Protein AF-A0A7S4P2V6-F1 (afdb_monomer_lite)

Radius of gyration: 17.83 Å; chains: 1; bounding box: 40×38×54 Å

Organism: NCBI:txid180227

Structure (mmCIF, N/CA/C/O backbone):
data_AF-A0A7S4P2V6-F1
#
_entry.id   AF-A0A7S4P2V6-F1
#
loop_
_atom_site.group_PDB
_atom_site.id
_atom_site.type_symbol
_atom_site.label_atom_id
_atom_site.label_alt_id
_atom_site.label_comp_id
_atom_site.label_asym_id
_atom_site.label_entity_id
_atom_site.label_seq_id
_atom_site.pdbx_PDB_ins_code
_atom_site.Cartn_x
_atom_site.Cartn_y
_atom_site.Cartn_z
_atom_site.occupancy
_atom_site.B_iso_or_equiv
_atom_site.auth_seq_id
_atom_site.auth_comp_id
_atom_site.auth_asym_id
_atom_site.auth_atom_id
_atom_site.pdbx_PDB_model_num
ATOM 1 N N . GLN A 1 1 ? -8.836 12.550 8.925 1.00 88.25 1 GLN A N 1
ATOM 2 C CA . GLN A 1 1 ? -9.358 11.451 8.087 1.00 88.25 1 GLN A CA 1
ATOM 3 C C . GLN A 1 1 ? -9.263 10.099 8.786 1.00 88.25 1 GLN A C 1
ATOM 5 O O . GLN A 1 1 ? -10.283 9.659 9.281 1.00 88.25 1 GLN A O 1
ATOM 10 N N . TYR A 1 2 ? -8.100 9.431 8.871 1.00 93.38 2 TYR A N 1
ATOM 11 C CA . TYR A 1 2 ? -8.034 8.056 9.416 1.00 93.38 2 TYR A CA 1
ATOM 12 C C . TYR A 1 2 ? -8.562 7.931 10.851 1.00 93.38 2 TYR A C 1
ATOM 14 O O . TYR A 1 2 ? -9.269 6.982 11.168 1.00 93.38 2 TYR A O 1
ATOM 22 N N . GLN A 1 3 ? -8.260 8.909 11.709 1.00 92.69 3 GLN A N 1
ATOM 23 C CA . GLN A 1 3 ? -8.802 8.968 13.067 1.00 92.69 3 GLN A CA 1
ATOM 24 C C . GLN A 1 3 ? -10.331 9.083 13.073 1.00 92.69 3 GLN A C 1
ATOM 26 O O . GLN A 1 3 ? -10.983 8.395 13.849 1.00 92.69 3 GLN A O 1
ATOM 31 N N . ASP A 1 4 ? -10.890 9.915 12.195 1.00 95.81 4 ASP A N 1
ATOM 32 C CA . ASP A 1 4 ? -12.336 10.131 12.092 1.00 95.81 4 ASP A CA 1
ATOM 33 C C . ASP A 1 4 ? -13.041 8.864 11.587 1.00 95.81 4 ASP A C 1
ATOM 35 O O . ASP A 1 4 ? -14.085 8.485 12.109 1.00 95.81 4 ASP A O 1
ATOM 39 N N . GLU A 1 5 ? -12.440 8.158 10.623 1.00 96.12 5 GLU A N 1
ATOM 40 C CA . GLU A 1 5 ? -12.948 6.869 10.140 1.00 96.12 5 GLU A CA 1
ATOM 41 C C . GLU A 1 5 ? -12.932 5.807 11.246 1.00 96.12 5 GLU A C 1
ATOM 43 O O . GLU A 1 5 ? -13.930 5.122 11.453 1.00 96.12 5 GLU A O 1
ATOM 48 N N . LEU A 1 6 ? -11.835 5.694 12.004 1.00 96.31 6 LEU A N 1
ATOM 49 C CA . LEU A 1 6 ? -11.748 4.759 13.130 1.00 96.31 6 LEU A CA 1
ATOM 50 C C . LEU A 1 6 ? -12.736 5.106 14.249 1.00 96.31 6 LEU A C 1
ATOM 52 O O . LEU A 1 6 ? -13.320 4.200 14.8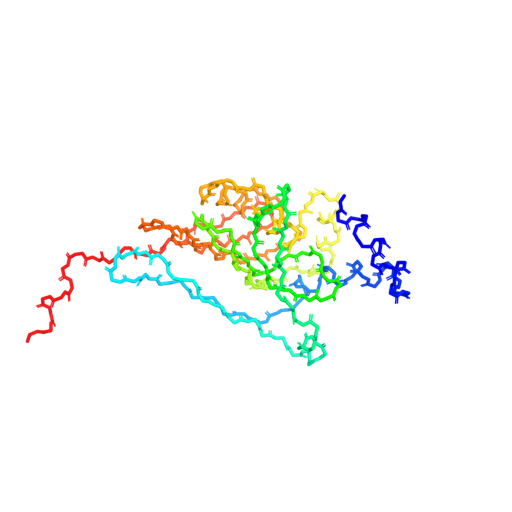42 1.00 96.31 6 LEU A O 1
ATOM 56 N N . GLN A 1 7 ? -12.945 6.397 14.520 1.00 96.81 7 GLN A N 1
ATOM 57 C CA . GLN A 1 7 ? -13.933 6.868 15.487 1.00 96.81 7 GLN A CA 1
ATOM 58 C C . GLN A 1 7 ? -15.350 6.480 15.049 1.00 96.81 7 GLN A C 1
ATOM 60 O O . GLN A 1 7 ? -16.084 5.878 15.829 1.00 96.81 7 GLN A O 1
ATOM 65 N N . ALA A 1 8 ? -15.703 6.729 13.786 1.00 96.75 8 ALA A N 1
ATOM 66 C CA . ALA A 1 8 ? -17.007 6.361 13.242 1.00 96.75 8 ALA A CA 1
ATOM 67 C C . ALA A 1 8 ? -17.232 4.840 13.263 1.00 96.75 8 ALA A C 1
ATOM 69 O O . ALA A 1 8 ? -18.298 4.377 13.664 1.00 96.75 8 ALA A O 1
ATOM 70 N N . ILE A 1 9 ? -16.224 4.042 12.889 1.00 96.25 9 ILE A N 1
ATOM 71 C CA . ILE A 1 9 ? -16.305 2.577 12.984 1.00 96.25 9 ILE A CA 1
ATOM 72 C C . ILE A 1 9 ? -16.507 2.158 14.443 1.00 96.25 9 ILE A C 1
ATOM 74 O O . ILE A 1 9 ? -17.332 1.286 14.710 1.00 96.25 9 ILE A O 1
ATOM 78 N N . SER A 1 10 ? -15.795 2.778 15.389 1.00 96.94 10 SER A N 1
ATOM 79 C CA . SER A 1 10 ? -15.926 2.484 16.820 1.00 96.94 10 SER A CA 1
ATOM 80 C C . SER A 1 10 ? -17.353 2.710 17.319 1.00 96.94 10 SER A C 1
ATOM 82 O O . SER A 1 10 ? -17.922 1.826 17.955 1.00 96.94 10 SER A O 1
ATOM 84 N N . GLU A 1 11 ? -17.949 3.851 16.975 1.00 96.81 11 GLU A N 1
ATOM 85 C CA . GLU A 1 11 ? -19.311 4.221 17.377 1.00 96.81 11 GLU A CA 1
ATOM 86 C C . GLU A 1 11 ? -20.379 3.320 16.745 1.00 96.81 11 GLU A C 1
ATOM 88 O O . GLU A 1 11 ? -21.329 2.927 17.418 1.00 96.81 11 GLU A O 1
ATOM 93 N N . LEU A 1 12 ? -20.220 2.957 15.469 1.00 96.62 12 LEU A N 1
ATOM 94 C CA . LEU A 1 12 ? -21.203 2.151 14.736 1.00 96.62 12 LEU A CA 1
ATOM 95 C C . LEU A 1 12 ? -21.142 0.655 15.061 1.00 96.62 12 LEU A C 1
ATOM 97 O O . LEU A 1 12 ? -22.141 -0.043 14.903 1.00 96.62 12 LEU A O 1
ATOM 101 N N . SER A 1 13 ? -19.975 0.149 15.464 1.00 94.38 13 SER A N 1
ATOM 102 C CA . SER A 1 13 ? -19.757 -1.284 15.714 1.00 94.38 13 SER A CA 1
ATOM 103 C C . SER A 1 13 ? -19.709 -1.667 17.194 1.00 94.38 13 SER A C 1
ATOM 105 O O . SER A 1 13 ? -19.619 -2.855 17.494 1.00 94.38 13 SER A O 1
ATOM 107 N N . ASP A 1 14 ? -19.720 -0.690 18.109 1.00 94.50 14 ASP A N 1
ATOM 108 C CA . ASP A 1 14 ? -19.470 -0.870 19.552 1.00 94.50 14 ASP A CA 1
ATOM 109 C C . ASP A 1 14 ? -18.100 -1.522 19.871 1.00 94.50 14 ASP A C 1
ATOM 111 O O . ASP A 1 14 ? -17.823 -2.020 20.966 1.00 94.50 14 ASP A O 1
ATOM 115 N N . ILE A 1 15 ? -17.174 -1.510 18.906 1.00 94.31 15 ILE A N 1
ATOM 116 C CA . ILE A 1 15 ? -15.796 -1.953 19.112 1.00 94.31 15 ILE A CA 1
ATOM 117 C C . ILE A 1 15 ? -14.997 -0.776 19.657 1.00 94.31 15 ILE A C 1
ATOM 119 O O . ILE A 1 15 ? -14.924 0.283 19.041 1.00 94.31 15 ILE A O 1
ATOM 123 N N . LYS A 1 16 ? -14.317 -0.971 20.791 1.00 96.19 16 LYS A N 1
ATOM 124 C CA . LYS A 1 16 ? -13.442 0.055 21.383 1.00 96.19 16 LYS A CA 1
ATOM 125 C C . LYS A 1 16 ? -12.414 0.570 20.370 1.00 96.19 16 LYS A C 1
ATOM 127 O O . LYS A 1 16 ? -11.658 -0.229 19.814 1.00 96.19 16 LYS A O 1
ATOM 132 N N . LEU A 1 17 ? -12.293 1.894 20.254 1.00 94.25 17 LEU A N 1
ATOM 133 C CA . LEU A 1 17 ? -11.307 2.559 19.395 1.00 94.25 17 LEU A CA 1
ATOM 134 C C . LEU A 1 17 ? -9.889 2.005 19.583 1.00 94.25 17 LEU A C 1
ATOM 136 O O . LEU A 1 17 ? -9.187 1.783 18.608 1.00 94.25 17 LEU A O 1
ATOM 140 N N . SER A 1 18 ? -9.474 1.698 20.816 1.00 90.62 18 SER A N 1
ATOM 141 C CA . SER A 1 18 ? -8.147 1.128 21.084 1.00 90.62 18 SER A CA 1
ATOM 142 C C . SER A 1 18 ? -7.905 -0.222 20.397 1.00 90.62 18 SER A C 1
ATOM 144 O O . SER A 1 18 ? -6.791 -0.476 19.943 1.00 90.62 18 SER A O 1
ATOM 146 N N . LYS A 1 19 ? -8.935 -1.072 20.281 1.00 90.56 19 LYS A N 1
ATOM 147 C CA . LYS A 1 19 ? -8.847 -2.347 19.555 1.00 90.56 19 LYS A CA 1
ATOM 148 C C . LYS A 1 19 ? -8.739 -2.112 18.050 1.00 90.56 19 LYS A C 1
ATOM 150 O O . LYS A 1 19 ? -7.911 -2.745 17.405 1.00 90.56 19 LYS A O 1
ATOM 155 N N . LEU A 1 20 ? -9.528 -1.180 17.511 1.00 91.69 20 LEU A N 1
ATOM 156 C CA . LEU A 1 20 ? -9.459 -0.803 16.096 1.00 91.69 20 LEU A CA 1
ATOM 157 C C . LEU A 1 20 ? -8.105 -0.184 15.743 1.00 91.69 20 LEU A C 1
ATOM 159 O O . LEU A 1 20 ? -7.540 -0.516 14.708 1.00 91.69 20 LEU A O 1
ATOM 163 N N . SER A 1 21 ? -7.548 0.655 16.617 1.00 89.38 21 SER A N 1
ATOM 164 C CA . SER A 1 21 ? -6.212 1.228 16.449 1.00 89.38 21 SER A CA 1
ATOM 165 C C . SER A 1 21 ? -5.125 0.156 16.448 1.00 89.38 21 SER A C 1
ATOM 167 O O . SER A 1 21 ? -4.225 0.214 15.617 1.00 89.38 21 SER A O 1
ATOM 169 N N . LEU A 1 22 ? -5.217 -0.842 17.334 1.00 85.44 22 LEU A N 1
ATOM 170 C CA . LEU A 1 22 ? -4.271 -1.960 17.349 1.00 85.44 22 LEU A CA 1
ATOM 171 C C . LEU A 1 22 ? -4.380 -2.813 16.079 1.00 85.44 22 LEU A C 1
ATOM 173 O O . LEU A 1 22 ? -3.356 -3.212 15.534 1.00 85.44 22 LEU A O 1
ATOM 177 N N . LEU A 1 23 ? -5.597 -3.031 15.569 1.00 87.31 23 LEU A N 1
ATOM 178 C CA . LEU A 1 23 ? -5.820 -3.722 14.296 1.00 87.31 23 LEU A CA 1
ATOM 179 C C . LEU A 1 23 ? -5.099 -3.026 13.129 1.00 87.31 23 LEU A C 1
ATOM 181 O O . LEU A 1 23 ? -4.638 -3.700 12.217 1.00 87.31 23 LEU A O 1
ATOM 185 N N . GLN A 1 24 ? -4.931 -1.700 13.160 1.00 88.31 24 GLN A N 1
ATOM 186 C CA . GLN A 1 24 ? -4.201 -0.997 12.095 1.00 88.31 24 GLN A CA 1
ATOM 187 C C . GLN A 1 24 ? -2.704 -1.317 12.070 1.00 88.31 24 GLN A C 1
ATOM 189 O O . GLN A 1 24 ? -2.067 -1.095 11.045 1.00 88.31 24 GLN A O 1
ATOM 194 N N . LEU A 1 25 ? -2.170 -1.835 13.180 1.00 83.38 25 LEU A N 1
ATOM 195 C CA . LEU A 1 25 ? -0.766 -2.205 13.356 1.00 83.38 25 LEU A CA 1
ATOM 196 C C . LEU A 1 25 ? -0.526 -3.711 13.174 1.00 83.38 25 LEU A C 1
ATOM 198 O O . LEU A 1 25 ? 0.549 -4.215 13.497 1.00 83.38 25 LEU A O 1
ATOM 202 N N . ILE A 1 26 ? -1.549 -4.454 12.740 1.00 76.44 26 ILE A N 1
ATOM 203 C CA . ILE A 1 26 ? -1.485 -5.913 12.682 1.00 76.44 26 ILE A CA 1
ATOM 204 C C . ILE A 1 26 ? -0.480 -6.382 11.624 1.00 76.44 26 ILE A C 1
ATOM 206 O O . ILE A 1 26 ? 0.269 -7.322 11.867 1.00 76.44 26 ILE A O 1
ATOM 210 N N . TYR A 1 27 ? -0.398 -5.693 10.481 1.00 70.69 27 TYR A N 1
ATOM 211 C CA . TYR A 1 27 ? 0.530 -6.054 9.406 1.00 70.69 27 TYR A CA 1
ATOM 212 C C . TYR A 1 27 ? 1.987 -5.791 9.777 1.00 70.69 27 TYR A C 1
ATOM 214 O O . TYR A 1 27 ? 2.907 -6.435 9.285 1.00 70.69 27 TYR A O 1
ATOM 222 N N . GLU A 1 28 ? 2.204 -4.840 10.672 1.00 72.88 28 GLU A N 1
ATOM 223 C CA . GLU A 1 28 ? 3.503 -4.554 11.231 1.00 72.88 28 GLU A CA 1
ATOM 224 C C . GLU A 1 28 ? 3.971 -5.693 12.133 1.00 72.88 28 GLU A C 1
ATOM 226 O O . GLU A 1 28 ? 5.170 -5.746 12.373 1.00 72.88 28 GLU A O 1
ATOM 231 N N . ALA A 1 29 ? 3.076 -6.579 12.597 1.00 62.91 29 ALA A N 1
ATOM 232 C CA . ALA A 1 29 ? 3.367 -7.682 13.508 1.00 62.91 29 ALA A CA 1
ATOM 233 C C . ALA A 1 29 ? 3.790 -8.972 12.843 1.00 62.91 29 ALA A C 1
ATOM 235 O O . ALA A 1 29 ? 4.841 -9.506 13.188 1.00 62.91 29 ALA A O 1
ATOM 236 N N . GLU A 1 30 ? 2.994 -9.453 11.902 1.00 63.75 30 GLU A N 1
ATOM 237 C CA . GLU A 1 30 ? 3.246 -10.731 11.262 1.00 63.75 30 GLU A CA 1
ATOM 238 C C . GLU A 1 30 ? 2.401 -10.824 9.997 1.00 63.75 30 GLU A C 1
ATOM 240 O O . GLU A 1 30 ? 1.214 -10.502 10.011 1.00 63.75 30 GLU A O 1
ATOM 245 N N . ALA A 1 31 ? 3.003 -11.252 8.893 1.00 69.75 31 ALA A N 1
ATOM 246 C CA . ALA A 1 31 ? 2.275 -11.705 7.719 1.00 69.75 31 ALA A CA 1
ATOM 247 C C . ALA A 1 31 ? 3.198 -12.553 6.849 1.00 69.75 31 ALA A C 1
ATOM 249 O O . ALA A 1 31 ? 4.373 -12.222 6.678 1.00 69.75 31 ALA A O 1
ATOM 250 N N . THR A 1 32 ? 2.642 -13.588 6.225 1.00 71.50 32 THR A N 1
ATOM 251 C CA . THR A 1 32 ? 3.284 -14.226 5.076 1.00 71.50 32 THR A CA 1
ATOM 252 C C . THR A 1 32 ? 2.649 -13.681 3.804 1.00 71.50 32 THR A C 1
ATOM 254 O O . THR A 1 32 ? 1.475 -13.312 3.744 1.00 71.50 32 THR A O 1
ATOM 257 N N . CYS A 1 33 ? 3.461 -13.506 2.776 1.00 83.25 33 CYS A N 1
ATOM 258 C CA . CYS A 1 33 ? 3.020 -12.837 1.569 1.00 83.25 33 CYS A CA 1
ATOM 259 C C . CYS A 1 33 ? 3.929 -13.173 0.404 1.00 83.25 33 CYS A C 1
ATOM 261 O O . CYS A 1 33 ? 5.153 -13.088 0.513 1.00 83.25 33 CYS A O 1
ATOM 263 N N . THR A 1 34 ? 3.307 -13.413 -0.744 1.00 86.81 34 THR A N 1
ATOM 264 C CA . THR A 1 34 ? 4.005 -13.526 -2.022 1.00 86.81 34 THR A CA 1
ATOM 265 C C . THR A 1 34 ? 3.503 -12.428 -2.950 1.00 86.81 34 THR A C 1
ATOM 267 O O . THR A 1 34 ? 2.299 -12.202 -3.050 1.00 86.81 34 THR A O 1
ATOM 270 N N . CYS A 1 35 ? 4.417 -11.721 -3.615 1.00 91.19 35 CYS A N 1
ATOM 271 C CA . CYS A 1 35 ? 4.089 -10.854 -4.749 1.00 91.19 35 CYS A CA 1
ATOM 272 C C . CYS A 1 35 ? 4.916 -11.312 -5.954 1.00 91.19 35 CYS A C 1
ATOM 274 O O . CYS A 1 35 ? 6.057 -11.750 -5.801 1.00 91.19 35 CYS A O 1
ATOM 276 N N . CYS A 1 36 ? 4.339 -11.197 -7.144 1.00 91.50 36 CYS A N 1
ATOM 277 C CA . CYS A 1 36 ? 4.970 -11.530 -8.409 1.00 91.50 36 CYS A CA 1
ATOM 278 C C . CYS A 1 36 ? 4.759 -10.373 -9.383 1.00 91.50 36 CYS A C 1
ATOM 280 O O . CYS A 1 36 ? 3.623 -9.976 -9.653 1.00 91.50 36 CYS A O 1
ATOM 282 N N . LEU A 1 37 ? 5.867 -9.876 -9.932 1.00 93.50 37 LEU A N 1
ATOM 283 C CA . LEU A 1 37 ? 5.885 -8.941 -11.048 1.00 93.50 37 LEU A CA 1
ATOM 284 C C . LEU A 1 37 ? 6.500 -9.650 -12.250 1.00 93.50 37 LEU A C 1
ATOM 286 O O . LEU A 1 37 ? 7.634 -10.120 -12.187 1.00 93.50 37 LEU A O 1
ATOM 290 N N . PHE A 1 38 ? 5.748 -9.721 -13.336 1.00 92.38 38 PHE A N 1
ATOM 291 C CA . PHE A 1 38 ? 6.212 -10.205 -14.633 1.00 92.38 38 PHE A CA 1
ATOM 292 C C . PHE A 1 38 ? 5.670 -9.277 -15.715 1.00 92.38 38 PHE A C 1
ATOM 294 O O . PHE A 1 38 ? 4.972 -8.322 -15.398 1.00 92.38 38 PHE A O 1
ATOM 301 N N . HIS A 1 39 ? 6.025 -9.492 -16.975 1.00 91.62 39 HIS A N 1
ATOM 302 C CA . HIS A 1 39 ? 5.464 -8.719 -18.078 1.00 91.62 39 HIS A CA 1
ATOM 303 C C . HIS A 1 39 ? 4.799 -9.649 -19.089 1.00 91.62 39 HIS A C 1
ATOM 305 O O . HIS A 1 39 ? 5.215 -10.799 -19.245 1.00 91.62 39 HIS A O 1
ATOM 311 N N . ASP A 1 40 ? 3.779 -9.149 -19.776 1.00 89.81 40 ASP A N 1
ATOM 312 C CA . ASP A 1 40 ? 3.177 -9.841 -20.913 1.00 89.81 40 ASP A CA 1
ATOM 313 C C . ASP A 1 40 ? 4.093 -9.815 -22.157 1.00 89.81 40 ASP A C 1
ATOM 315 O O . ASP A 1 40 ? 5.248 -9.369 -22.111 1.00 89.81 40 ASP A O 1
ATOM 319 N N . GLU A 1 41 ? 3.580 -10.314 -23.285 1.00 89.50 41 GLU A N 1
ATOM 320 C CA . GLU A 1 41 ? 4.277 -10.287 -24.579 1.00 89.50 41 GLU A CA 1
ATOM 321 C C . GLU A 1 41 ? 4.544 -8.860 -25.077 1.00 89.50 41 GLU A C 1
ATOM 323 O O . GLU A 1 41 ? 5.566 -8.606 -25.715 1.00 89.50 41 GLU A O 1
ATOM 328 N N . ALA A 1 42 ? 3.668 -7.911 -24.740 1.00 88.69 42 ALA A N 1
ATOM 329 C CA . ALA A 1 42 ? 3.827 -6.503 -25.070 1.00 88.69 42 ALA A CA 1
ATOM 330 C C . ALA A 1 42 ? 4.808 -5.776 -24.131 1.00 88.69 42 ALA A C 1
ATOM 332 O O . ALA A 1 42 ? 5.127 -4.611 -24.383 1.00 88.69 42 ALA A O 1
ATOM 333 N N . GLY A 1 43 ? 5.329 -6.444 -23.097 1.00 90.06 43 GLY A N 1
ATOM 334 C CA . GLY A 1 43 ? 6.246 -5.883 -22.107 1.00 90.06 43 GLY A CA 1
ATOM 335 C C . GLY A 1 43 ? 5.553 -5.064 -21.013 1.00 90.06 43 GLY A C 1
ATOM 336 O O . GLY A 1 43 ? 6.239 -4.338 -20.289 1.00 90.06 43 GLY A O 1
ATOM 337 N N . ILE A 1 44 ? 4.227 -5.161 -20.900 1.00 93.88 44 ILE A N 1
ATOM 338 C CA . ILE A 1 44 ? 3.422 -4.472 -19.891 1.00 93.88 44 ILE A CA 1
ATOM 339 C C . ILE A 1 44 ? 3.465 -5.265 -18.580 1.00 93.88 44 ILE A C 1
ATOM 341 O O . ILE A 1 44 ? 3.248 -6.481 -18.601 1.00 93.88 44 ILE A O 1
ATOM 345 N N . PRO A 1 45 ? 3.753 -4.619 -17.435 1.00 95.31 45 PRO A N 1
ATOM 346 C CA . PRO A 1 45 ? 3.773 -5.286 -16.140 1.00 95.31 45 PRO A CA 1
ATOM 347 C C . PRO A 1 45 ? 2.427 -5.929 -15.770 1.00 95.31 45 PRO A C 1
ATOM 349 O O . PRO A 1 45 ? 1.380 -5.289 -15.806 1.00 95.31 45 PRO A O 1
ATOM 352 N N . ILE A 1 46 ? 2.477 -7.181 -15.325 1.00 95.25 46 ILE A N 1
ATOM 353 C CA . ILE A 1 46 ? 1.395 -7.899 -14.657 1.00 95.25 46 ILE A CA 1
ATOM 354 C C . ILE A 1 46 ? 1.783 -8.084 -13.191 1.00 95.25 46 ILE A C 1
ATOM 356 O O . ILE A 1 46 ? 2.907 -8.485 -12.869 1.00 95.25 46 ILE A O 1
ATOM 360 N N . HIS A 1 47 ? 0.830 -7.801 -12.304 1.00 97.12 47 HIS A N 1
ATOM 361 C CA . HIS A 1 47 ? 1.020 -7.819 -10.861 1.00 97.12 47 HIS A CA 1
ATOM 362 C C . HIS A 1 47 ? 0.057 -8.808 -10.203 1.00 97.12 47 HIS A C 1
ATOM 364 O O . HIS A 1 47 ? -1.156 -8.610 -10.209 1.00 97.12 47 HIS A O 1
ATOM 370 N N . GLY A 1 48 ? 0.609 -9.877 -9.629 1.00 95.06 48 GLY A N 1
ATOM 371 C CA . GLY A 1 48 ? -0.134 -10.862 -8.846 1.00 95.06 48 GLY A CA 1
ATOM 372 C C . GLY A 1 48 ? 0.401 -10.949 -7.422 1.00 95.06 48 GLY A C 1
ATOM 373 O O . GLY A 1 48 ? 1.592 -10.739 -7.196 1.00 95.06 48 GLY A O 1
ATOM 374 N N . ARG A 1 49 ? -0.462 -11.263 -6.450 1.00 94.62 49 ARG A N 1
ATOM 375 C CA . ARG A 1 49 ? -0.038 -11.435 -5.056 1.00 94.62 49 ARG A CA 1
ATOM 376 C C . ARG A 1 49 ? -0.936 -12.405 -4.285 1.00 94.62 49 ARG A C 1
ATOM 378 O O . ARG A 1 49 ? -2.130 -12.473 -4.560 1.00 94.62 49 ARG A O 1
ATOM 385 N N . THR A 1 50 ? -0.371 -13.082 -3.286 1.00 91.19 50 THR A N 1
ATOM 386 C CA . THR A 1 50 ? -1.091 -13.803 -2.219 1.00 91.19 50 THR A CA 1
ATOM 387 C C . THR A 1 50 ? -0.821 -13.133 -0.880 1.00 91.19 50 THR A C 1
ATOM 389 O O . THR A 1 50 ? 0.272 -12.588 -0.657 1.00 91.19 50 THR A O 1
ATOM 392 N N . LEU A 1 51 ? -1.833 -13.108 -0.018 1.00 87.94 51 LEU A N 1
ATOM 393 C CA . LEU A 1 51 ? -1.725 -12.589 1.336 1.00 87.94 51 LEU A CA 1
ATOM 394 C C . LEU A 1 51 ? -2.127 -13.703 2.296 1.00 87.94 51 LEU A C 1
ATOM 396 O O . LEU A 1 51 ? -3.300 -14.061 2.361 1.00 87.94 51 LEU A O 1
ATOM 400 N N . ASP A 1 52 ? -1.142 -14.227 3.015 1.00 83.69 52 ASP A N 1
ATOM 401 C CA . ASP A 1 52 ? -1.256 -15.468 3.765 1.00 83.69 52 ASP A CA 1
ATOM 402 C C . ASP A 1 52 ? -1.198 -15.143 5.261 1.00 83.69 52 ASP A C 1
ATOM 404 O O . ASP A 1 52 ? -0.201 -14.632 5.780 1.00 83.69 52 ASP A O 1
ATOM 408 N N . TRP A 1 53 ? -2.318 -15.374 5.941 1.00 78.38 53 TRP A N 1
ATOM 409 C CA . TRP A 1 53 ? -2.504 -15.094 7.360 1.00 78.38 53 TRP A CA 1
ATOM 410 C C . TRP A 1 53 ? -3.089 -16.324 8.033 1.00 78.38 53 TRP A C 1
ATOM 412 O O . TRP A 1 53 ? -4.160 -16.780 7.636 1.00 78.38 53 TRP A O 1
ATOM 422 N N . ASP A 1 54 ? -2.436 -16.808 9.088 1.00 76.50 54 ASP A N 1
ATOM 423 C CA . ASP A 1 54 ? -2.935 -17.923 9.903 1.00 76.50 54 ASP A CA 1
ATOM 424 C C . ASP A 1 54 ? -4.009 -17.455 10.908 1.00 76.50 54 ASP A C 1
ATOM 426 O O . ASP A 1 54 ? -3.983 -17.760 12.095 1.00 76.50 54 ASP A O 1
ATOM 430 N N . LEU A 1 55 ? -4.936 -16.614 10.435 1.00 79.50 55 LEU A N 1
ATOM 431 C CA . LEU A 1 55 ? -6.051 -16.053 11.195 1.00 79.50 55 LEU A CA 1
ATOM 432 C C . LEU A 1 55 ? -7.344 -16.258 10.397 1.00 79.50 55 LEU A C 1
ATOM 434 O O . LEU A 1 55 ? -7.799 -15.365 9.680 1.00 79.50 55 LEU A O 1
ATOM 438 N N . GLU A 1 56 ? -7.964 -17.432 10.541 1.00 81.94 56 GLU A N 1
ATOM 439 C CA . GLU A 1 56 ? -9.160 -17.827 9.773 1.00 81.94 56 GLU A CA 1
ATOM 440 C C . GLU A 1 56 ? -10.317 -16.814 9.855 1.00 81.94 56 GLU A C 1
ATOM 442 O O . GLU A 1 56 ? -11.077 -16.645 8.899 1.00 81.94 56 GLU A O 1
ATOM 447 N N . PHE A 1 57 ? -10.433 -16.076 10.966 1.00 83.81 57 PHE A N 1
ATOM 448 C CA . PHE A 1 57 ? -11.485 -15.072 11.145 1.00 83.81 57 PHE A CA 1
ATOM 449 C C . PHE A 1 57 ? -11.379 -13.882 10.173 1.00 83.81 57 PHE A C 1
ATOM 451 O O . PHE A 1 57 ? -12.361 -13.163 9.993 1.00 83.81 57 PHE A O 1
ATOM 458 N N . LEU A 1 58 ? -10.221 -13.658 9.537 1.00 84.38 58 LEU A N 1
ATOM 459 C CA . LEU A 1 58 ? -10.036 -12.590 8.550 1.00 84.38 58 LEU A CA 1
ATOM 460 C C . LEU A 1 58 ? -10.671 -12.917 7.195 1.00 84.38 58 LEU A C 1
ATOM 462 O O . LEU A 1 58 ? -11.025 -12.004 6.447 1.00 84.38 58 LEU A O 1
ATOM 466 N N . HIS A 1 59 ? -10.861 -14.200 6.877 1.00 86.88 59 HIS A N 1
ATOM 467 C CA . HIS A 1 59 ? -11.446 -14.625 5.608 1.00 86.88 59 HIS A CA 1
ATOM 468 C C . HIS A 1 59 ? -12.849 -14.027 5.366 1.00 86.88 59 HIS A C 1
ATOM 470 O O . HIS A 1 59 ? -13.019 -13.334 4.362 1.00 86.88 59 HIS A O 1
ATOM 476 N N . PRO A 1 60 ? -13.839 -14.166 6.277 1.00 91.69 60 PRO A N 1
ATOM 477 C CA . PRO A 1 60 ? -15.155 -13.541 6.095 1.00 91.69 60 PRO A CA 1
ATOM 478 C C . PRO A 1 60 ? -15.137 -12.006 6.178 1.00 91.69 60 PRO A C 1
ATOM 480 O O . PRO A 1 60 ? -16.108 -11.368 5.783 1.00 91.69 60 PRO A O 1
ATOM 483 N N . LEU A 1 61 ? -14.060 -11.405 6.694 1.00 91.19 61 LEU A N 1
ATOM 484 C CA . LEU A 1 61 ? -13.901 -9.951 6.768 1.00 91.19 61 LEU A CA 1
ATOM 485 C C . LEU A 1 61 ? -13.230 -9.366 5.521 1.00 91.19 61 LEU A C 1
ATOM 487 O O . LEU A 1 61 ? -13.182 -8.144 5.395 1.00 91.19 61 LEU A O 1
ATOM 491 N N . THR A 1 62 ? -12.702 -10.205 4.625 1.00 93.12 62 THR A N 1
ATOM 492 C CA . THR A 1 62 ? -11.980 -9.769 3.426 1.00 93.12 62 THR A CA 1
ATOM 493 C C . THR A 1 62 ? -12.957 -9.232 2.389 1.00 93.12 62 THR A C 1
ATOM 495 O O . THR A 1 62 ? -13.868 -9.931 1.948 1.00 93.12 62 THR A O 1
ATOM 498 N N . VAL A 1 63 ? -12.763 -7.978 1.987 1.00 95.31 63 VAL A N 1
ATOM 499 C CA . VAL A 1 63 ? -13.663 -7.258 1.085 1.00 95.31 63 VAL A CA 1
ATOM 500 C C . VAL A 1 63 ? -12.889 -6.443 0.052 1.00 95.31 63 VAL A C 1
ATOM 502 O 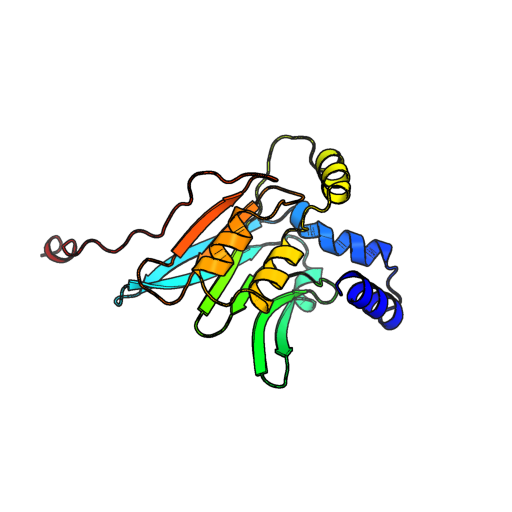O . VAL A 1 63 ? -11.770 -5.977 0.290 1.00 95.31 63 VAL A O 1
ATOM 505 N N . ASN A 1 64 ? -13.527 -6.242 -1.102 1.00 96.69 64 ASN A N 1
ATOM 506 C CA . ASN A 1 64 ? -13.068 -5.317 -2.130 1.00 96.69 64 ASN A CA 1
ATOM 507 C C . ASN A 1 64 ? -13.668 -3.932 -1.868 1.00 96.69 64 ASN A C 1
ATOM 509 O O . ASN A 1 64 ? -14.887 -3.773 -1.803 1.00 96.69 64 ASN A O 1
ATOM 513 N N . PHE A 1 65 ? -12.809 -2.928 -1.749 1.00 96.69 65 PHE A N 1
ATOM 514 C CA . PHE A 1 65 ? -13.178 -1.532 -1.583 1.00 96.69 65 PHE A CA 1
ATOM 515 C C . PHE A 1 65 ? -13.081 -0.782 -2.910 1.00 96.69 65 PHE A C 1
ATOM 517 O O . PHE A 1 65 ? -12.043 -0.810 -3.573 1.00 96.69 65 PHE A O 1
ATOM 524 N N . ASN A 1 66 ? -14.137 -0.036 -3.235 1.00 97.38 66 ASN A N 1
ATOM 525 C CA . ASN A 1 66 ? -14.143 0.951 -4.310 1.00 97.38 66 ASN A CA 1
ATOM 526 C C . ASN A 1 66 ? -14.084 2.340 -3.669 1.00 97.38 66 ASN A C 1
ATOM 528 O O . ASN A 1 66 ? -15.065 2.789 -3.076 1.00 97.38 66 ASN A O 1
ATOM 532 N N . PHE A 1 67 ? -12.948 3.029 -3.774 1.00 96.44 67 PHE A N 1
ATOM 533 C CA . PHE A 1 67 ? -12.827 4.396 -3.274 1.00 96.44 67 PHE A CA 1
ATOM 534 C C . PHE A 1 67 ? -13.366 5.350 -4.328 1.00 96.44 67 PHE A C 1
ATOM 536 O O . PHE A 1 67 ? -12.870 5.373 -5.453 1.00 96.44 67 PHE A O 1
ATOM 543 N N . ILE A 1 68 ? -14.379 6.134 -3.965 1.00 96.31 68 ILE A N 1
ATOM 544 C CA . ILE A 1 68 ? -15.067 7.049 -4.876 1.00 96.31 68 ILE A CA 1
ATOM 545 C C . ILE A 1 68 ? -14.837 8.482 -4.409 1.00 96.31 68 ILE A C 1
ATOM 547 O O . ILE A 1 68 ? -15.035 8.804 -3.239 1.00 96.31 68 ILE A O 1
ATOM 551 N N . SER A 1 69 ? -14.448 9.357 -5.333 1.00 93.75 69 SER A N 1
ATOM 552 C CA . SER A 1 69 ? -14.347 10.796 -5.103 1.00 93.75 69 SER A CA 1
ATOM 553 C C . SER A 1 69 ? -15.001 11.528 -6.260 1.00 93.75 69 SER A C 1
ATOM 555 O O . SER A 1 69 ? -14.762 11.201 -7.418 1.00 93.75 69 SER A O 1
ATOM 557 N N . LYS A 1 70 ? -15.861 12.506 -5.954 1.00 94.94 70 LYS A N 1
ATOM 558 C CA . LYS A 1 70 ? -16.611 13.285 -6.959 1.00 94.94 70 LYS A CA 1
ATOM 559 C C . LYS A 1 70 ? -17.382 12.419 -7.977 1.00 94.94 70 LYS A C 1
ATOM 561 O O . LYS A 1 70 ? -17.549 12.818 -9.121 1.00 94.94 70 LYS A O 1
ATOM 566 N N . GLY A 1 71 ? -17.868 11.252 -7.547 1.00 96.12 71 GLY A N 1
ATOM 567 C CA . GLY A 1 71 ? -18.640 10.326 -8.384 1.00 96.12 71 GLY A CA 1
ATOM 568 C C . GLY A 1 71 ? -17.807 9.353 -9.224 1.00 96.12 71 GLY A C 1
ATOM 569 O O . GLY A 1 71 ? -18.388 8.483 -9.863 1.00 96.12 71 GLY A O 1
ATOM 570 N N . GLU A 1 72 ? -16.476 9.438 -9.187 1.00 95.25 72 GLU A N 1
ATOM 571 C CA . GLU A 1 72 ? -15.580 8.558 -9.943 1.00 95.25 72 GLU A CA 1
ATOM 572 C C . GLU A 1 72 ? -14.739 7.673 -9.023 1.00 95.25 72 GLU A C 1
ATOM 574 O O . GLU A 1 72 ? -14.371 8.066 -7.912 1.00 95.25 72 GLU A O 1
ATOM 579 N N . ILE A 1 73 ? -14.413 6.467 -9.493 1.00 96.75 73 ILE A N 1
ATOM 580 C CA . ILE A 1 73 ? -13.537 5.549 -8.764 1.00 96.75 73 ILE A CA 1
ATOM 581 C C . ILE A 1 73 ? -12.098 6.062 -8.848 1.00 96.75 73 ILE A C 1
ATOM 583 O O . ILE A 1 73 ? -11.515 6.132 -9.927 1.00 96.75 73 ILE A O 1
ATOM 587 N N . VAL A 1 74 ? -11.507 6.373 -7.694 1.00 97.19 74 VAL A N 1
ATOM 588 C CA . VAL A 1 74 ? -10.120 6.851 -7.600 1.00 97.19 74 VAL A CA 1
ATOM 589 C C . VAL A 1 74 ? -9.112 5.728 -7.408 1.00 97.19 74 VAL A C 1
ATOM 591 O O . VAL A 1 74 ? -7.971 5.874 -7.848 1.00 97.19 74 VAL A O 1
ATOM 594 N N . CYS A 1 75 ? -9.507 4.640 -6.748 1.00 98.06 75 CYS A N 1
ATOM 595 C CA . CYS A 1 75 ? -8.735 3.409 -6.619 1.00 98.06 75 CYS A CA 1
ATOM 596 C C . CYS A 1 75 ? -9.617 2.251 -6.135 1.00 98.06 75 CYS A C 1
ATOM 598 O O . CYS A 1 75 ? -10.690 2.451 -5.559 1.00 98.06 75 CYS A O 1
ATOM 600 N N . TYR A 1 76 ? -9.123 1.037 -6.353 1.00 98.19 76 TYR A N 1
ATOM 601 C CA . TYR A 1 76 ? -9.631 -0.186 -5.751 1.00 98.19 76 TYR A CA 1
ATOM 602 C C . TYR A 1 76 ? -8.651 -0.683 -4.694 1.00 98.19 76 TYR A C 1
ATOM 604 O O . TYR A 1 76 ? -7.438 -0.489 -4.819 1.00 98.19 76 TYR A O 1
ATOM 612 N N . GLY A 1 77 ? -9.162 -1.368 -3.680 1.00 97.31 77 GLY A N 1
ATOM 613 C CA . GLY A 1 77 ? -8.348 -1.998 -2.651 1.00 97.31 77 GLY A CA 1
ATOM 614 C C . GLY A 1 77 ? -8.940 -3.317 -2.185 1.00 97.31 77 GLY A C 1
ATOM 615 O O . GLY A 1 77 ? -10.150 -3.500 -2.234 1.00 97.31 77 GLY A O 1
ATOM 616 N N . VAL A 1 78 ? -8.090 -4.216 -1.704 1.00 95.25 78 VAL A N 1
ATOM 617 C CA . VAL A 1 78 ? -8.511 -5.414 -0.968 1.00 95.25 78 VAL A CA 1
ATOM 618 C C . VAL A 1 78 ? -8.025 -5.261 0.463 1.00 95.25 78 VAL A C 1
ATOM 620 O O . VAL A 1 78 ? -6.839 -5.002 0.693 1.00 95.25 78 VAL A O 1
ATOM 623 N N . SER A 1 79 ? -8.940 -5.367 1.421 1.00 92.81 79 SER A N 1
ATOM 624 C CA . SER A 1 79 ? -8.613 -5.265 2.843 1.00 92.81 79 SER A CA 1
ATOM 625 C C . SER A 1 79 ? -9.690 -5.935 3.703 1.00 92.81 79 SER A C 1
ATOM 627 O O . SER A 1 79 ? -10.507 -6.695 3.187 1.00 92.81 79 SER A O 1
ATOM 629 N N . TRP A 1 80 ? -9.683 -5.673 5.008 1.00 92.50 80 TRP A N 1
ATOM 630 C CA . TRP A 1 80 ? -10.623 -6.230 5.973 1.00 92.50 80 TRP A CA 1
ATOM 631 C C . TRP A 1 80 ? -11.572 -5.167 6.515 1.00 92.50 80 TRP A C 1
ATOM 633 O O . TRP A 1 80 ? -11.187 -4.013 6.712 1.00 92.50 80 TRP A O 1
ATOM 643 N N . VAL A 1 81 ? -12.803 -5.562 6.834 1.00 91.75 81 VAL A N 1
ATOM 644 C CA . VAL A 1 81 ? -13.731 -4.706 7.585 1.00 91.75 81 VAL A CA 1
ATOM 645 C C . VAL A 1 81 ? -13.081 -4.277 8.909 1.00 91.75 81 VAL A C 1
ATOM 647 O O . VAL A 1 81 ? -12.646 -5.110 9.700 1.00 91.75 81 VAL A O 1
ATOM 650 N N . GLY A 1 82 ? -13.009 -2.964 9.146 1.00 91.69 82 GLY A N 1
ATOM 651 C CA . GLY A 1 82 ? -12.365 -2.373 10.326 1.00 91.69 82 GLY A CA 1
ATOM 652 C C . GLY A 1 82 ? -10.887 -2.004 10.143 1.00 91.69 82 GLY A C 1
ATOM 653 O O . GLY A 1 82 ? -10.348 -1.282 10.981 1.00 91.69 82 GLY A O 1
ATOM 654 N N . TYR A 1 83 ? -10.233 -2.423 9.054 1.00 93.69 83 TYR A N 1
ATOM 655 C CA . TYR A 1 83 ? -8.905 -1.941 8.668 1.00 93.69 83 TYR A CA 1
ATOM 656 C C . TYR A 1 83 ? -9.045 -0.801 7.656 1.00 93.69 83 TYR A C 1
ATOM 658 O O . TYR A 1 83 ? -9.630 -0.972 6.590 1.00 93.69 83 TYR A O 1
ATOM 666 N N . VAL A 1 84 ? -8.534 0.384 7.995 1.00 95.44 84 VAL A N 1
ATOM 667 C CA . VAL A 1 84 ? -8.692 1.595 7.170 1.00 95.44 84 VAL A CA 1
ATOM 668 C C . VAL A 1 84 ? -7.488 1.850 6.262 1.00 95.44 84 VAL A C 1
ATOM 670 O O . VAL A 1 84 ? -7.533 2.744 5.422 1.00 95.44 84 VAL A O 1
ATOM 673 N N . GLY A 1 85 ? -6.402 1.090 6.397 1.00 95.31 85 GLY A N 1
ATOM 674 C CA . GLY A 1 85 ? -5.308 1.096 5.425 1.00 95.31 85 GLY A CA 1
ATOM 675 C C . GLY A 1 85 ? -5.599 0.220 4.202 1.00 95.31 85 GLY A C 1
ATOM 676 O O . GLY A 1 85 ? -6.633 -0.435 4.111 1.00 95.31 85 GLY A O 1
ATOM 677 N N . LEU A 1 86 ? -4.649 0.152 3.271 1.00 96.12 86 LEU A N 1
ATOM 678 C CA . LEU A 1 86 ? -4.644 -0.820 2.179 1.00 96.12 86 LEU A CA 1
ATOM 679 C C . LEU A 1 86 ? -3.297 -1.530 2.110 1.00 96.12 86 LEU A C 1
ATOM 681 O O . LEU A 1 86 ? -2.255 -0.904 2.229 1.00 96.12 86 LEU A O 1
ATOM 685 N N . LEU A 1 87 ? -3.320 -2.837 1.874 1.00 94.50 87 LEU A N 1
ATOM 686 C CA . LEU A 1 87 ? -2.108 -3.640 1.655 1.00 94.50 87 LEU A CA 1
ATOM 687 C C . LEU A 1 87 ? -2.014 -4.156 0.220 1.00 94.50 87 LEU A C 1
ATOM 689 O O . LEU A 1 87 ? -0.961 -4.609 -0.220 1.00 94.50 87 LEU A O 1
ATOM 693 N N . THR A 1 88 ? -3.135 -4.108 -0.492 1.00 97.06 88 THR A N 1
ATOM 694 C CA . THR A 1 88 ? -3.273 -4.492 -1.890 1.00 97.06 88 THR A CA 1
ATOM 695 C C . THR A 1 88 ? -4.243 -3.509 -2.523 1.00 97.06 88 THR A C 1
ATOM 697 O O . THR A 1 88 ? -5.333 -3.292 -1.989 1.00 97.06 88 THR A O 1
ATOM 700 N N . GLY A 1 89 ? -3.871 -2.906 -3.644 1.00 97.94 89 GLY A N 1
ATOM 701 C CA . GLY A 1 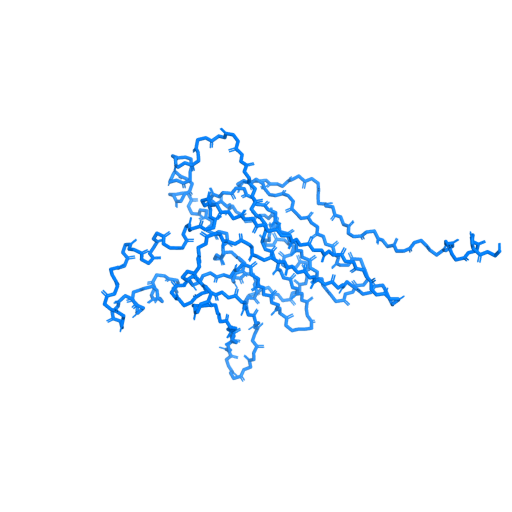89 ? -4.771 -2.009 -4.352 1.00 97.94 89 GLY A CA 1
ATOM 702 C C . GLY A 1 89 ? -4.256 -1.589 -5.714 1.00 97.94 89 GLY A C 1
ATOM 703 O O . GLY A 1 89 ? -3.096 -1.809 -6.062 1.00 97.94 89 GLY A O 1
ATOM 704 N N . LEU A 1 90 ? -5.143 -0.983 -6.494 1.00 97.69 90 LEU A N 1
ATOM 705 C CA . LEU A 1 90 ? -4.829 -0.490 -7.826 1.00 97.69 90 LEU A CA 1
ATOM 706 C C . LEU A 1 90 ? -5.521 0.842 -8.105 1.00 97.69 90 LEU A C 1
ATOM 708 O O . LEU A 1 90 ? -6.689 1.048 -7.777 1.00 97.69 90 LEU A O 1
ATOM 712 N N . LYS A 1 91 ? -4.785 1.753 -8.730 1.00 98.31 91 LYS A N 1
ATOM 713 C CA . LYS A 1 91 ? -5.303 2.974 -9.324 1.00 98.31 91 LYS A CA 1
ATO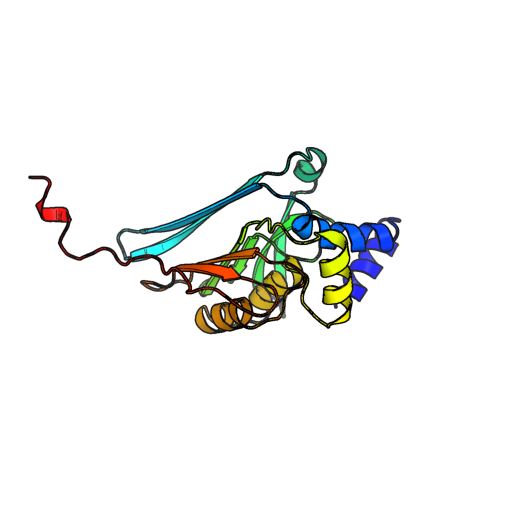M 714 C C . LYS A 1 91 ? -5.546 2.705 -10.815 1.00 98.31 91 LYS A C 1
ATOM 716 O O . LYS A 1 91 ? -4.585 2.376 -11.518 1.00 98.31 91 LYS A O 1
ATOM 721 N N . PRO A 1 92 ? -6.796 2.810 -11.303 1.00 97.31 92 PRO A N 1
ATOM 722 C CA . PRO A 1 92 ? -7.139 2.464 -12.680 1.00 97.31 92 PRO A CA 1
ATOM 723 C C . PRO A 1 92 ? -6.253 3.191 -13.690 1.00 97.31 92 PRO A C 1
ATOM 725 O O . PRO A 1 92 ? -6.046 4.396 -13.559 1.00 97.31 92 PRO A O 1
ATOM 728 N N . ASN A 1 93 ? -5.759 2.462 -14.695 1.00 95.88 93 ASN A N 1
ATOM 729 C CA . ASN A 1 93 ? -4.937 2.997 -15.789 1.00 95.88 93 ASN A CA 1
ATOM 730 C C . ASN A 1 93 ? -3.666 3.741 -15.333 1.00 95.88 93 ASN A C 1
ATOM 732 O O . ASN A 1 93 ? -3.192 4.624 -16.042 1.00 95.88 93 ASN A O 1
ATOM 736 N N . GLN A 1 94 ? -3.156 3.454 -14.131 1.00 97.81 94 GLN A N 1
ATOM 737 C CA . GLN A 1 94 ? -2.012 4.166 -13.560 1.00 97.81 94 GLN A CA 1
ATOM 738 C C . GLN A 1 94 ? -1.005 3.204 -12.936 1.00 97.81 94 GLN A C 1
ATOM 740 O O . GLN A 1 94 ? 0.100 3.058 -13.448 1.00 97.81 94 GLN A O 1
ATOM 745 N N . PHE A 1 95 ? -1.363 2.561 -11.821 1.00 98.56 95 PHE A N 1
ATOM 746 C CA . PHE A 1 95 ? -0.461 1.650 -11.119 1.00 98.56 95 PHE A CA 1
ATOM 747 C C . PHE A 1 95 ? -1.196 0.743 -10.126 1.00 98.56 95 PHE A C 1
ATOM 749 O O . PHE A 1 95 ? -2.330 1.003 -9.733 1.00 98.56 95 PHE A O 1
ATOM 756 N N . SER A 1 96 ? -0.523 -0.301 -9.659 1.00 98.62 96 SER A N 1
ATOM 757 C CA . SER A 1 96 ? -0.962 -1.199 -8.591 1.00 98.62 96 SER A CA 1
ATOM 758 C C . SER A 1 96 ? 0.132 -1.382 -7.546 1.00 98.62 96 SER A C 1
ATOM 760 O O . SER A 1 96 ? 1.319 -1.336 -7.870 1.00 98.62 96 SER A O 1
ATOM 762 N N . ILE A 1 97 ? -0.273 -1.572 -6.290 1.00 98.50 97 ILE A N 1
ATOM 763 C CA . ILE A 1 97 ? 0.613 -1.697 -5.132 1.00 98.50 97 ILE A CA 1
ATOM 764 C C . ILE A 1 97 ? 0.232 -2.944 -4.337 1.00 98.50 97 ILE A C 1
ATOM 766 O O . ILE A 1 97 ? -0.945 -3.164 -4.043 1.00 98.50 97 ILE A O 1
ATOM 770 N N . SER A 1 98 ? 1.238 -3.715 -3.928 1.00 97.25 98 SER A N 1
ATOM 771 C CA . SER A 1 98 ? 1.106 -4.710 -2.869 1.00 97.25 98 SER A CA 1
ATOM 772 C C . SER A 1 98 ? 2.206 -4.547 -1.830 1.00 97.25 98 SER A C 1
ATOM 774 O O . SER A 1 98 ? 3.331 -4.147 -2.140 1.00 97.25 98 SER A O 1
ATOM 776 N N . VAL A 1 99 ? 1.871 -4.892 -0.594 1.00 94.69 99 VAL A N 1
ATOM 777 C CA . VAL A 1 99 ? 2.791 -4.892 0.539 1.00 94.69 99 VAL A CA 1
ATOM 778 C C . VAL A 1 99 ? 3.193 -6.321 0.869 1.00 94.69 99 VAL A C 1
ATOM 780 O O . VAL A 1 99 ? 2.335 -7.216 0.946 1.00 94.69 99 VAL A O 1
ATOM 783 N N . ASN A 1 100 ? 4.494 -6.495 1.094 1.00 90.75 100 ASN A N 1
ATOM 784 C CA . ASN A 1 100 ? 5.070 -7.695 1.669 1.00 90.75 100 ASN A CA 1
ATOM 785 C C . ASN A 1 100 ? 5.792 -7.376 2.993 1.00 90.75 100 ASN A C 1
ATOM 787 O O . ASN A 1 100 ? 6.492 -6.366 3.130 1.00 90.75 100 ASN A O 1
ATOM 791 N N . PHE A 1 101 ? 5.601 -8.247 3.981 1.00 85.62 101 PHE A N 1
ATOM 792 C CA . PHE A 1 101 ? 6.188 -8.154 5.306 1.00 85.62 101 PHE A CA 1
ATOM 793 C C . PHE A 1 101 ? 7.703 -8.312 5.236 1.00 85.62 101 PHE A C 1
ATOM 795 O O . PHE A 1 101 ? 8.238 -9.045 4.401 1.00 85.62 101 PHE A O 1
ATOM 802 N N . ARG A 1 102 ? 8.398 -7.601 6.123 1.00 83.25 102 ARG A N 1
ATOM 803 C CA . ARG A 1 102 ? 9.845 -7.690 6.263 1.00 83.25 102 ARG A CA 1
ATOM 804 C C . ARG A 1 102 ? 10.205 -7.767 7.733 1.00 83.25 102 ARG A C 1
ATOM 806 O O . ARG A 1 102 ? 10.161 -6.761 8.439 1.00 83.25 102 ARG A O 1
ATOM 813 N N . GLU A 1 103 ? 10.612 -8.953 8.158 1.00 73.94 103 GLU A N 1
ATOM 814 C CA . GLU A 1 103 ? 11.168 -9.141 9.486 1.00 73.94 103 GLU A CA 1
ATOM 815 C C . GLU A 1 103 ? 12.561 -8.507 9.570 1.00 73.94 103 GLU A C 1
ATOM 817 O O . GLU A 1 103 ? 13.373 -8.595 8.646 1.00 73.94 103 GLU A O 1
ATOM 822 N N . THR A 1 104 ? 12.840 -7.844 10.689 1.00 67.88 104 THR A N 1
ATOM 823 C CA . THR A 1 104 ? 14.177 -7.342 11.016 1.00 67.88 104 THR A CA 1
ATOM 824 C C . THR A 1 104 ? 14.478 -7.670 12.469 1.00 67.88 104 THR A C 1
ATOM 826 O O . THR A 1 104 ? 13.609 -7.477 13.315 1.00 67.88 104 THR A O 1
ATOM 829 N N . GLU A 1 105 ? 15.712 -8.071 12.774 1.00 59.91 105 GLU A N 1
ATOM 830 C CA . GLU A 1 105 ? 16.160 -8.558 14.095 1.00 59.91 105 GLU A CA 1
ATOM 831 C C . GLU A 1 105 ? 16.021 -7.538 15.254 1.00 59.91 105 GLU A C 1
ATOM 833 O O . GLU A 1 105 ? 16.245 -7.855 16.422 1.00 59.91 105 GLU A O 1
ATOM 838 N N . HIS A 1 106 ? 15.654 -6.286 14.972 1.00 52.34 106 HIS A N 1
ATOM 839 C CA . HIS A 1 106 ? 15.668 -5.199 15.948 1.00 52.34 106 HIS A CA 1
ATOM 840 C C . HIS A 1 106 ? 14.314 -4.958 16.625 1.00 52.34 106 HIS A C 1
ATOM 842 O O . HIS A 1 106 ? 13.486 -4.207 16.111 1.00 52.34 106 HIS A O 1
ATOM 848 N N . GLY A 1 107 ? 14.156 -5.483 17.849 1.00 53.91 107 GLY A N 1
ATOM 849 C CA . GLY A 1 107 ? 13.281 -4.934 18.900 1.00 53.91 107 GLY A CA 1
ATOM 850 C C . GLY A 1 107 ? 11.904 -4.477 18.413 1.00 53.91 107 GLY A C 1
ATOM 851 O O . GLY A 1 107 ? 11.562 -3.297 18.533 1.00 53.91 107 GLY A O 1
ATOM 852 N N . TRP A 1 108 ? 11.163 -5.421 17.836 1.00 57.72 108 TRP A N 1
ATOM 853 C CA . TRP A 1 108 ? 9.946 -5.232 17.050 1.00 57.72 108 TRP A CA 1
ATOM 854 C C . TRP A 1 108 ? 8.933 -4.232 17.652 1.00 57.72 108 TRP A C 1
ATOM 856 O O . TRP A 1 108 ? 8.459 -3.331 16.965 1.00 57.72 108 TRP A O 1
ATOM 866 N N . PHE A 1 109 ? 8.665 -4.303 18.957 1.00 54.59 109 PHE A N 1
ATOM 867 C CA . PHE A 1 109 ? 7.609 -3.503 19.591 1.00 54.59 109 PHE A CA 1
ATOM 868 C C . PHE A 1 109 ? 8.043 -2.076 19.993 1.00 54.59 109 PHE A C 1
ATOM 870 O O . PHE A 1 109 ? 7.355 -1.094 19.698 1.00 54.59 109 PHE A O 1
ATOM 877 N N . TRP A 1 110 ? 9.208 -1.927 20.637 1.00 54.16 110 TRP A N 1
ATOM 878 C CA . TRP A 1 110 ? 9.655 -0.642 21.202 1.00 54.16 110 TRP A CA 1
ATOM 879 C C . TRP A 1 110 ? 10.089 0.365 20.132 1.00 54.16 110 TRP A C 1
ATOM 881 O O . TRP A 1 110 ? 9.787 1.555 20.238 1.00 54.16 110 TRP A O 1
ATOM 891 N N . ASN A 1 111 ? 10.737 -0.107 19.064 1.00 59.78 111 ASN A N 1
ATOM 892 C CA . ASN A 1 111 ? 11.174 0.760 17.970 1.00 59.78 111 ASN A CA 1
ATOM 893 C C . ASN A 1 111 ? 9.987 1.295 17.147 1.00 59.78 111 ASN A C 1
ATOM 895 O O . ASN A 1 111 ? 10.031 2.432 16.664 1.00 59.78 111 ASN A O 1
ATOM 899 N N . ASN A 1 112 ? 8.911 0.509 17.025 1.00 58.09 112 ASN A N 1
ATOM 900 C CA . ASN A 1 112 ? 7.697 0.896 16.303 1.00 58.09 112 ASN A CA 1
ATOM 901 C C . ASN A 1 112 ? 6.895 1.957 17.070 1.00 58.09 112 ASN A C 1
ATOM 903 O O . ASN A 1 112 ? 6.499 2.957 16.474 1.00 58.09 112 ASN A O 1
ATOM 907 N N . LEU A 1 113 ? 6.744 1.812 18.393 1.00 58.25 113 LEU A N 1
ATOM 908 C CA . LEU A 1 113 ? 6.090 2.817 19.247 1.00 58.25 113 LEU A CA 1
ATOM 909 C C . LEU A 1 113 ? 6.802 4.178 19.205 1.00 58.25 113 LEU A C 1
ATOM 911 O O . LEU A 1 113 ? 6.157 5.216 19.055 1.00 58.25 113 LEU A O 1
ATOM 915 N N . VAL A 1 114 ? 8.138 4.188 19.273 1.00 58.50 114 VAL A N 1
ATOM 916 C CA . VAL A 1 114 ? 8.929 5.428 19.163 1.00 58.50 114 VAL A CA 1
ATOM 917 C C . VAL A 1 114 ? 8.806 6.047 17.767 1.00 58.50 114 VAL A C 1
ATOM 919 O O . VAL A 1 114 ? 8.755 7.270 17.635 1.00 58.50 114 VAL A O 1
ATOM 922 N N . SER A 1 115 ? 8.733 5.227 16.717 1.00 58.16 115 SER A N 1
ATOM 923 C CA . SER A 1 115 ? 8.583 5.705 15.336 1.00 58.16 115 SER A CA 1
ATOM 924 C C . SER A 1 115 ? 7.180 6.255 15.060 1.00 58.16 115 SER A C 1
ATOM 926 O O . SER A 1 115 ? 7.056 7.266 14.370 1.00 58.16 115 SER A O 1
ATOM 928 N N . ALA A 1 116 ? 6.137 5.680 15.666 1.00 58.81 116 ALA A N 1
ATOM 929 C CA . ALA A 1 116 ? 4.776 6.219 15.624 1.00 58.81 116 ALA A CA 1
ATOM 930 C C . ALA A 1 116 ? 4.708 7.642 16.212 1.00 58.81 116 ALA A C 1
ATOM 932 O O . ALA A 1 116 ? 4.001 8.502 15.691 1.00 58.81 116 ALA A O 1
ATOM 933 N N . TYR A 1 117 ? 5.527 7.938 17.229 1.00 59.16 117 TYR A N 1
ATOM 934 C CA . TYR A 1 117 ? 5.644 9.287 17.791 1.00 59.16 117 TYR A CA 1
ATOM 935 C C . TYR A 1 117 ? 6.340 10.288 16.843 1.00 59.16 117 TYR A C 1
ATOM 937 O O . TYR A 1 117 ? 6.175 11.500 16.975 1.00 59.16 117 TYR A O 1
ATOM 945 N N . LYS A 1 118 ? 7.097 9.809 15.844 1.00 64.75 118 LYS A N 1
ATOM 946 C CA . LYS A 1 118 ? 7.873 10.632 14.895 1.00 64.75 118 LYS A CA 1
ATOM 947 C C . LYS A 1 118 ? 7.119 11.013 13.610 1.00 64.75 118 LYS A C 1
ATOM 949 O O . LYS A 1 118 ? 7.761 11.364 12.626 1.00 64.75 118 LYS A O 1
ATOM 954 N N . LYS A 1 119 ? 5.778 10.985 13.600 1.00 77.12 119 LYS A N 1
ATOM 955 C CA . LYS A 1 119 ? 4.946 11.235 12.396 1.00 77.12 119 LYS A CA 1
ATOM 956 C C . LYS A 1 119 ? 5.275 10.299 11.216 1.00 77.12 119 LYS A C 1
ATOM 958 O O . LYS A 1 119 ? 5.089 10.676 10.061 1.00 77.12 119 LYS A O 1
ATOM 963 N N . ALA A 1 120 ? 5.792 9.103 11.494 1.00 88.69 120 ALA A N 1
ATOM 964 C CA . ALA A 1 120 ? 6.010 8.092 10.470 1.00 88.69 120 ALA A CA 1
ATOM 965 C C . ALA A 1 120 ? 4.691 7.387 10.123 1.00 88.69 120 ALA A C 1
ATOM 967 O O . ALA A 1 120 ? 3.793 7.273 10.960 1.00 88.69 120 ALA A O 1
ATOM 968 N N . TRP A 1 121 ? 4.576 6.914 8.888 1.00 92.25 121 TRP A N 1
ATOM 969 C CA . TRP A 1 121 ? 3.362 6.288 8.385 1.00 92.25 121 TRP A CA 1
ATOM 970 C C . TRP A 1 121 ? 3.239 4.827 8.833 1.00 92.25 121 TRP A C 1
ATOM 972 O O . TRP A 1 121 ? 4.195 4.062 8.650 1.00 92.25 121 TRP A O 1
ATOM 982 N N . PRO A 1 122 ? 2.063 4.403 9.334 1.00 92.25 122 PRO A N 1
ATOM 983 C CA . PRO A 1 122 ? 1.630 3.013 9.224 1.00 92.25 122 PRO A CA 1
ATOM 984 C C . PRO A 1 122 ? 1.630 2.588 7.757 1.00 92.25 122 PRO A C 1
ATOM 986 O O . PRO A 1 122 ? 1.219 3.365 6.888 1.00 92.25 122 PRO A O 1
ATOM 989 N N . ILE A 1 123 ? 2.099 1.374 7.468 1.00 93.44 123 ILE A N 1
ATOM 990 C CA . ILE A 1 123 ? 2.398 0.971 6.087 1.00 93.44 123 ILE A CA 1
ATOM 991 C C . ILE A 1 123 ? 1.122 0.988 5.242 1.00 93.44 123 ILE A C 1
ATOM 993 O O . ILE A 1 123 ? 1.097 1.580 4.161 1.00 93.44 123 ILE A O 1
ATOM 997 N N . GLY A 1 124 ? 0.033 0.424 5.772 1.00 94.81 124 GLY A N 1
ATOM 998 C CA . GLY A 1 124 ? -1.248 0.407 5.072 1.00 94.81 124 GLY A CA 1
ATOM 999 C C . GLY A 1 124 ? -1.843 1.800 4.846 1.00 94.81 124 GLY A C 1
ATOM 1000 O O . GLY A 1 124 ? -2.559 2.016 3.868 1.00 94.81 124 GLY A O 1
ATOM 1001 N N . PHE A 1 125 ? -1.537 2.768 5.714 1.00 95.94 125 PHE A N 1
ATOM 1002 C CA . PHE A 1 125 ? -2.032 4.140 5.563 1.00 95.94 125 PHE A CA 1
ATOM 1003 C C . PHE A 1 125 ? -1.287 4.861 4.446 1.00 95.94 125 PHE A C 1
ATOM 1005 O O . PHE A 1 125 ? -1.929 5.529 3.640 1.00 95.94 125 PHE A O 1
ATOM 1012 N N . LEU A 1 126 ? 0.037 4.679 4.354 1.00 96.94 126 LEU A N 1
ATOM 1013 C CA . LEU A 1 126 ? 0.810 5.222 3.238 1.00 96.94 126 LEU A CA 1
ATOM 1014 C C . LEU A 1 126 ? 0.299 4.668 1.909 1.00 96.94 126 LEU A C 1
ATOM 1016 O O . LEU A 1 126 ? 0.057 5.436 0.992 1.00 96.94 126 LEU A O 1
ATOM 1020 N N . VAL A 1 127 ? 0.090 3.354 1.801 1.00 97.81 127 VAL A N 1
ATOM 1021 C CA . VAL A 1 127 ? -0.377 2.742 0.545 1.00 97.81 127 VAL A CA 1
ATOM 1022 C C . VAL A 1 127 ? -1.743 3.275 0.134 1.00 97.81 127 VAL A C 1
ATOM 1024 O O . VAL A 1 127 ? -1.944 3.599 -1.039 1.00 97.81 127 VAL A O 1
ATOM 1027 N N . ARG A 1 128 ? -2.678 3.407 1.084 1.00 97.81 128 ARG A N 1
ATOM 1028 C CA . ARG A 1 128 ? -3.977 4.018 0.797 1.00 97.81 128 ARG A CA 1
ATOM 1029 C C . ARG A 1 128 ? -3.817 5.463 0.332 1.00 97.81 128 ARG A C 1
ATOM 1031 O O . ARG A 1 128 ? -4.384 5.806 -0.701 1.00 97.81 128 ARG A O 1
ATOM 1038 N N . ASP A 1 129 ? -3.022 6.262 1.040 1.00 97.88 129 ASP A N 1
ATOM 1039 C CA . ASP A 1 129 ? -2.740 7.653 0.678 1.00 97.88 129 ASP A CA 1
ATOM 1040 C C . ASP A 1 129 ? -2.132 7.770 -0.729 1.00 97.88 129 ASP A C 1
ATOM 1042 O O . ASP A 1 129 ? -2.609 8.545 -1.560 1.00 97.88 129 ASP A O 1
ATOM 1046 N N . THR A 1 130 ? -1.143 6.929 -1.042 1.00 98.50 130 THR A N 1
ATOM 1047 C CA . THR A 1 130 ? -0.519 6.849 -2.362 1.00 98.50 130 THR A CA 1
ATOM 1048 C C . THR A 1 130 ? -1.558 6.525 -3.437 1.00 98.50 130 THR A C 1
ATOM 1050 O O . THR A 1 130 ? -1.622 7.228 -4.443 1.00 98.50 130 THR A O 1
ATOM 1053 N N . LEU A 1 131 ? -2.412 5.516 -3.241 1.00 98.44 131 LEU A N 1
ATOM 1054 C CA . LEU A 1 131 ? -3.451 5.140 -4.212 1.00 98.44 131 LEU A CA 1
ATOM 1055 C C . LEU A 1 131 ? -4.472 6.263 -4.446 1.00 98.44 131 LEU A C 1
ATOM 1057 O O . LEU A 1 131 ? -4.893 6.496 -5.587 1.00 98.44 131 LEU A O 1
ATOM 1061 N N . THR A 1 132 ? -4.871 6.975 -3.390 1.00 97.06 132 THR A N 1
ATOM 1062 C CA . THR A 1 132 ? -5.881 8.034 -3.492 1.00 97.06 132 THR A CA 1
ATOM 1063 C C . THR A 1 132 ? -5.321 9.335 -4.062 1.00 97.06 132 THR A C 1
ATOM 1065 O O . THR A 1 132 ? -6.039 10.007 -4.802 1.00 97.06 132 THR A O 1
ATOM 1068 N N . HIS A 1 133 ? -4.054 9.671 -3.789 1.00 96.75 133 HIS A N 1
ATOM 1069 C CA . HIS A 1 133 ? -3.491 10.995 -4.092 1.00 96.75 133 HIS A CA 1
ATOM 1070 C C . HIS A 1 133 ? -2.411 11.021 -5.184 1.00 96.75 133 HIS A C 1
ATOM 1072 O O . HIS A 1 133 ? -2.243 12.056 -5.828 1.00 96.75 133 HIS A O 1
ATOM 1078 N N . SER A 1 134 ? -1.689 9.924 -5.436 1.00 97.75 134 SER A N 1
ATOM 1079 C CA . SER A 1 134 ? -0.664 9.892 -6.493 1.00 97.75 134 SER A CA 1
ATOM 1080 C C . SER A 1 134 ? -1.307 9.834 -7.878 1.00 97.75 134 SER A C 1
ATOM 1082 O O . SER A 1 134 ? -2.231 9.056 -8.116 1.00 97.75 134 SER A O 1
ATOM 1084 N N . SER A 1 135 ? -0.811 10.655 -8.803 1.00 95.81 135 SER A N 1
ATOM 1085 C CA . SER A 1 135 ? -1.363 10.809 -10.154 1.00 95.81 135 SER A CA 1
ATOM 1086 C C . SER A 1 135 ? -0.656 9.967 -11.215 1.00 95.81 135 SER A C 1
ATOM 1088 O O . SER A 1 135 ? -1.122 9.937 -12.345 1.00 95.81 135 SER A O 1
ATOM 1090 N N . SER A 1 136 ? 0.475 9.341 -10.880 1.00 97.88 136 SER A N 1
ATOM 1091 C CA . SER A 1 136 ? 1.271 8.505 -11.790 1.00 97.88 136 SER A CA 1
ATOM 1092 C C . SER A 1 136 ? 2.115 7.462 -11.063 1.00 97.88 136 SER A C 1
ATOM 1094 O O . SER A 1 136 ? 2.389 7.604 -9.866 1.00 97.88 136 SER A O 1
ATOM 1096 N N . TYR A 1 137 ? 2.610 6.468 -11.807 1.00 98.19 137 TYR A N 1
ATOM 1097 C CA . TYR A 1 137 ? 3.592 5.493 -11.321 1.00 98.19 137 TYR A CA 1
ATOM 1098 C C . TYR A 1 137 ? 4.812 6.170 -10.674 1.00 98.19 137 TYR A C 1
ATOM 1100 O O . TYR A 1 137 ? 5.202 5.797 -9.572 1.00 98.19 137 TYR A O 1
ATOM 1108 N N . GLN A 1 138 ? 5.383 7.215 -11.283 1.00 98.25 138 GLN A N 1
ATOM 1109 C CA . GLN A 1 138 ? 6.559 7.914 -10.743 1.00 98.25 138 GLN A CA 1
ATOM 1110 C C . GLN A 1 138 ? 6.238 8.663 -9.442 1.00 98.25 138 GLN A C 1
ATOM 1112 O O . GLN A 1 138 ? 7.050 8.652 -8.514 1.00 98.25 138 GLN A O 1
ATOM 1117 N N . SER A 1 139 ? 5.055 9.282 -9.334 1.00 98.38 139 SER A N 1
ATOM 1118 C CA . SER A 1 139 ? 4.630 9.904 -8.070 1.00 98.38 139 SER A CA 1
ATOM 1119 C C . SER A 1 139 ? 4.403 8.864 -6.970 1.00 98.38 139 SER A C 1
ATOM 1121 O O . SER A 1 139 ? 4.829 9.080 -5.835 1.00 98.38 139 SER A O 1
ATOM 1123 N N . ALA A 1 140 ? 3.839 7.702 -7.320 1.00 98.56 140 ALA A N 1
ATOM 1124 C CA . ALA A 1 140 ? 3.646 6.598 -6.392 1.00 98.56 140 ALA A CA 1
ATOM 1125 C C . ALA A 1 140 ? 4.990 6.024 -5.934 1.00 98.56 140 ALA A C 1
ATOM 1127 O O . ALA A 1 140 ? 5.228 5.880 -4.739 1.00 98.56 140 ALA A O 1
ATOM 1128 N N . PHE A 1 141 ? 5.915 5.796 -6.867 1.00 98.44 141 PHE A N 1
ATOM 1129 C CA . PHE A 1 141 ? 7.283 5.382 -6.578 1.00 98.44 141 PHE A CA 1
ATOM 1130 C C . PHE A 1 141 ? 7.982 6.357 -5.624 1.00 98.44 141 PHE A C 1
ATOM 1132 O O . PHE A 1 141 ? 8.559 5.933 -4.625 1.00 98.44 141 PHE A O 1
ATOM 1139 N N . SER A 1 142 ? 7.888 7.666 -5.878 1.00 97.88 142 SER A N 1
ATOM 1140 C CA . SER A 1 142 ? 8.456 8.693 -4.996 1.00 97.88 142 SER A CA 1
ATOM 1141 C C . SER A 1 142 ? 7.830 8.667 -3.595 1.00 97.88 142 SER A C 1
ATOM 1143 O O . SER A 1 142 ? 8.547 8.688 -2.594 1.00 97.88 142 SER A O 1
ATOM 1145 N N . SER A 1 143 ? 6.502 8.548 -3.502 1.00 98.06 143 SER A N 1
ATOM 1146 C CA . SER A 1 143 ? 5.784 8.438 -2.225 1.00 98.06 143 SER A CA 1
ATOM 1147 C C . SER A 1 143 ? 6.246 7.211 -1.425 1.00 98.06 143 SER A C 1
ATOM 1149 O O . SER A 1 143 ? 6.630 7.332 -0.257 1.00 98.06 143 SER A O 1
ATOM 1151 N N . LEU A 1 144 ? 6.315 6.048 -2.080 1.00 97.81 144 LEU A N 1
ATOM 1152 C CA . LEU A 1 144 ? 6.702 4.771 -1.478 1.00 97.81 144 LEU A CA 1
ATOM 1153 C C . LEU A 1 144 ? 8.194 4.656 -1.160 1.00 97.81 144 LEU A C 1
ATOM 1155 O O . LEU A 1 144 ? 8.557 3.795 -0.365 1.00 97.81 144 LEU A O 1
ATOM 1159 N N . THR A 1 145 ? 9.070 5.473 -1.746 1.00 97.00 145 THR A N 1
ATOM 1160 C CA . THR A 1 145 ? 10.525 5.443 -1.487 1.00 97.00 145 THR A CA 1
ATOM 1161 C C . THR A 1 145 ? 10.962 6.438 -0.419 1.00 97.00 145 THR A C 1
ATOM 1163 O O . THR A 1 145 ? 11.899 6.144 0.327 1.00 97.00 145 THR A O 1
ATOM 1166 N N . ASN A 1 146 ? 10.284 7.586 -0.329 1.00 95.31 146 ASN A N 1
ATOM 1167 C CA . ASN A 1 146 ? 10.747 8.729 0.461 1.00 95.31 146 ASN A CA 1
ATOM 1168 C C . ASN A 1 146 ? 9.956 8.956 1.757 1.00 95.31 146 ASN A C 1
ATOM 1170 O O . ASN A 1 146 ? 10.452 9.622 2.664 1.00 95.31 146 ASN A O 1
ATOM 1174 N N . SER A 1 147 ? 8.743 8.409 1.878 1.00 95.56 147 SER A N 1
ATOM 1175 C CA . SER A 1 147 ? 7.929 8.598 3.085 1.00 95.56 147 SER A CA 1
ATOM 1176 C C . SER A 1 147 ? 8.490 7.812 4.276 1.00 95.56 147 SER A C 1
ATOM 1178 O O . SER A 1 147 ? 8.785 6.621 4.116 1.00 95.56 147 SER A O 1
ATOM 1180 N N . PRO A 1 148 ? 8.612 8.418 5.473 1.00 93.31 148 PRO A N 1
ATOM 1181 C CA . PRO A 1 148 ? 9.061 7.714 6.669 1.00 93.31 148 PRO A CA 1
ATOM 1182 C C . PRO A 1 148 ? 8.018 6.680 7.109 1.00 93.31 148 PRO A C 1
ATOM 1184 O O . PRO A 1 148 ? 6.825 6.977 7.141 1.00 93.31 148 PRO A O 1
ATOM 1187 N N . LEU A 1 149 ? 8.466 5.480 7.471 1.00 91.31 149 LEU A N 1
ATOM 1188 C CA . LEU A 1 149 ? 7.622 4.350 7.870 1.00 91.31 149 LEU A CA 1
ATOM 1189 C C . LEU A 1 149 ? 7.846 3.978 9.333 1.00 91.31 149 LEU A C 1
ATOM 1191 O O . LEU A 1 149 ? 8.958 4.096 9.851 1.00 91.31 149 LEU A O 1
ATOM 1195 N N . ILE A 1 150 ? 6.803 3.475 9.992 1.00 88.06 150 ILE A N 1
ATOM 1196 C CA . ILE A 1 150 ? 6.927 2.952 11.361 1.00 88.06 150 ILE A CA 1
ATOM 1197 C C . ILE A 1 150 ? 7.681 1.620 11.411 1.00 88.06 150 ILE A C 1
ATOM 1199 O O . ILE A 1 150 ? 8.327 1.338 12.419 1.00 88.06 150 ILE A O 1
ATOM 1203 N N . ALA A 1 151 ? 7.649 0.844 10.323 1.00 87.00 151 ALA A N 1
ATOM 1204 C CA . ALA A 1 151 ? 8.300 -0.454 10.192 1.00 87.00 151 ALA A CA 1
ATOM 1205 C C . ALA A 1 151 ? 8.896 -0.650 8.780 1.00 87.00 151 ALA A C 1
ATOM 1207 O O . ALA A 1 151 ? 8.476 0.023 7.836 1.00 87.00 151 ALA A O 1
ATOM 1208 N N . PRO A 1 152 ? 9.898 -1.533 8.618 1.00 89.69 152 PRO A N 1
ATOM 1209 C CA . PRO A 1 152 ? 10.439 -1.909 7.319 1.00 89.69 152 PRO A CA 1
ATOM 1210 C C . PRO A 1 152 ? 9.423 -2.742 6.537 1.00 89.69 152 PRO A C 1
ATOM 1212 O O . PRO A 1 152 ? 8.563 -3.398 7.119 1.00 89.69 152 PRO A O 1
ATOM 1215 N N . THR A 1 153 ? 9.525 -2.733 5.212 1.00 92.44 153 THR A N 1
ATOM 1216 C CA . THR A 1 153 ? 8.593 -3.465 4.344 1.00 92.44 153 THR A CA 1
ATOM 1217 C C . THR A 1 153 ? 9.168 -3.637 2.943 1.00 92.44 153 THR A C 1
ATOM 1219 O O . THR A 1 153 ? 10.171 -3.011 2.587 1.00 92.44 153 THR A O 1
ATOM 1222 N N . TYR A 1 154 ? 8.523 -4.469 2.137 1.00 94.44 154 TYR A N 1
ATOM 1223 C CA . TYR A 1 154 ? 8.705 -4.491 0.697 1.00 94.44 154 TYR A CA 1
ATOM 1224 C C . TYR A 1 154 ? 7.445 -3.950 0.023 1.00 94.44 154 TYR A C 1
ATOM 1226 O O . TYR A 1 154 ? 6.339 -4.421 0.293 1.00 94.44 154 TYR A O 1
ATOM 1234 N N . PHE A 1 155 ? 7.614 -2.999 -0.892 1.00 97.25 155 PHE A N 1
ATOM 1235 C CA . PHE A 1 155 ? 6.541 -2.584 -1.792 1.00 97.25 155 PHE A CA 1
ATOM 1236 C C . PHE A 1 155 ? 6.777 -3.164 -3.179 1.00 97.25 155 PHE A C 1
ATOM 1238 O O . PHE A 1 155 ? 7.849 -2.973 -3.752 1.00 97.25 155 PHE A O 1
ATOM 1245 N N . CYS A 1 156 ? 5.766 -3.822 -3.734 1.00 97.69 156 CYS A N 1
ATOM 1246 C CA . CYS A 1 156 ? 5.733 -4.194 -5.143 1.00 97.69 156 CYS A CA 1
ATOM 1247 C C . CYS A 1 156 ? 4.849 -3.164 -5.852 1.00 97.69 156 CYS A C 1
ATOM 1249 O O . CYS A 1 156 ? 3.697 -2.968 -5.462 1.00 97.69 156 CYS A O 1
ATOM 1251 N N . LEU A 1 157 ? 5.402 -2.462 -6.839 1.00 98.50 157 LEU A N 1
ATOM 1252 C CA . LEU A 1 157 ? 4.714 -1.423 -7.604 1.00 98.50 157 LEU A CA 1
ATOM 1253 C C . LEU A 1 157 ? 4.783 -1.781 -9.089 1.00 98.50 157 LEU A C 1
ATOM 1255 O O . LEU A 1 157 ? 5.867 -2.021 -9.621 1.00 98.50 157 LEU A O 1
ATOM 1259 N N . ALA A 1 158 ? 3.630 -1.783 -9.750 1.00 98.38 158 ALA A N 1
ATOM 1260 C CA . ALA A 1 158 ? 3.524 -2.003 -11.188 1.00 98.38 158 ALA A CA 1
ATOM 1261 C C . ALA A 1 158 ? 2.713 -0.877 -11.827 1.00 98.38 158 ALA A C 1
ATOM 1263 O O . ALA A 1 158 ? 1.617 -0.590 -11.356 1.00 98.38 158 ALA A O 1
ATOM 1264 N N . GLY A 1 159 ? 3.253 -0.229 -12.851 1.00 97.94 159 GLY A N 1
ATOM 1265 C CA . GLY A 1 159 ? 2.594 0.788 -13.660 1.00 97.94 159 GLY A CA 1
ATOM 1266 C C . GLY A 1 159 ? 1.882 0.186 -14.864 1.00 97.94 159 GLY A C 1
ATOM 1267 O O . GLY A 1 159 ? 1.481 -0.978 -14.847 1.00 97.94 159 GLY A O 1
ATOM 1268 N N . THR A 1 160 ? 1.728 0.995 -15.905 1.00 96.38 160 THR A N 1
ATOM 1269 C CA . THR A 1 160 ? 1.040 0.594 -17.146 1.00 96.38 160 THR A CA 1
ATOM 1270 C C . THR A 1 160 ? 1.957 0.601 -18.359 1.00 96.38 160 THR A C 1
ATOM 1272 O O . THR A 1 160 ? 1.548 0.146 -19.420 1.00 96.38 160 THR A O 1
ATOM 1275 N N . GLU A 1 161 ? 3.206 1.043 -18.199 1.00 95.62 161 GLU A N 1
ATOM 1276 C CA . GLU A 1 161 ? 4.178 1.143 -19.283 1.00 95.62 161 GLU A CA 1
ATOM 1277 C C . GLU A 1 161 ? 5.333 0.140 -19.151 1.00 95.62 161 GLU A C 1
ATOM 1279 O O . GLU A 1 161 ? 5.634 -0.418 -18.088 1.00 95.62 161 GLU A O 1
ATOM 1284 N N . ARG A 1 162 ? 6.050 -0.067 -20.262 1.00 94.00 162 ARG A N 1
ATOM 1285 C CA . ARG A 1 162 ? 7.202 -0.979 -20.326 1.00 94.00 162 ARG A CA 1
ATOM 1286 C C . ARG A 1 162 ? 8.300 -0.602 -19.330 1.00 94.00 162 ARG A C 1
ATOM 1288 O O . ARG A 1 162 ? 8.961 0.434 -19.440 1.00 94.00 162 ARG A O 1
ATOM 1295 N N . GLY A 1 163 ? 8.611 -1.536 -18.435 1.00 91.75 163 GLY A N 1
ATOM 1296 C CA . GLY A 1 163 ? 9.631 -1.356 -17.399 1.00 91.75 163 GLY A CA 1
ATOM 1297 C C . GLY A 1 163 ? 9.128 -0.648 -16.140 1.00 91.75 163 GLY A C 1
ATOM 1298 O O . GLY A 1 163 ? 9.924 -0.413 -15.234 1.00 91.75 163 GLY A O 1
ATOM 1299 N N . GLU A 1 164 ? 7.831 -0.353 -16.038 1.00 96.06 164 GLU A N 1
ATOM 1300 C CA . GLU A 1 164 ? 7.214 0.138 -14.804 1.00 96.06 164 GLU A CA 1
ATOM 1301 C C . GLU A 1 164 ? 6.870 -1.014 -13.853 1.00 96.06 164 GLU A C 1
ATOM 1303 O O . GLU A 1 164 ? 5.736 -1.184 -13.438 1.00 96.06 164 GLU A O 1
ATOM 1308 N N . GLY A 1 165 ? 7.842 -1.849 -13.510 1.00 97.12 165 GLY A N 1
ATOM 1309 C CA . GLY A 1 165 ? 7.694 -2.851 -12.456 1.00 97.12 165 GLY A CA 1
ATOM 1310 C C . GLY A 1 165 ? 8.862 -2.726 -11.499 1.00 97.12 165 GLY A C 1
ATOM 1311 O O . GLY A 1 165 ? 10.004 -2.670 -11.951 1.00 97.12 165 GLY A O 1
ATOM 1312 N N . VAL A 1 166 ? 8.613 -2.663 -10.193 1.00 97.38 166 VAL A N 1
ATOM 1313 C CA . VAL A 1 166 ? 9.686 -2.520 -9.206 1.00 97.38 166 VAL A CA 1
ATOM 1314 C C . VAL A 1 166 ? 9.337 -3.150 -7.863 1.00 97.38 166 VAL A C 1
ATOM 1316 O O . VAL A 1 166 ? 8.225 -3.015 -7.354 1.00 97.38 166 VAL A O 1
ATOM 1319 N N . LEU A 1 167 ? 10.336 -3.805 -7.274 1.00 97.06 167 LEU A N 1
ATOM 1320 C CA . LEU A 1 167 ? 10.364 -4.187 -5.870 1.00 97.06 167 LEU A CA 1
ATOM 1321 C C . LEU A 1 167 ? 11.206 -3.166 -5.096 1.00 97.06 167 LEU A C 1
ATOM 1323 O O . LEU A 1 167 ? 12.399 -2.986 -5.360 1.00 97.06 167 LEU A O 1
ATOM 1327 N N . ILE A 1 168 ? 10.586 -2.497 -4.130 1.00 97.00 168 ILE A N 1
ATOM 1328 C CA . ILE A 1 168 ? 11.210 -1.481 -3.285 1.00 97.00 168 ILE A CA 1
ATOM 1329 C C . ILE A 1 168 ? 11.426 -2.081 -1.899 1.00 97.00 168 ILE A C 1
ATOM 1331 O O . ILE A 1 168 ? 10.473 -2.297 -1.152 1.00 97.00 168 ILE A O 1
ATOM 1335 N N . THR A 1 169 ? 12.685 -2.304 -1.529 1.00 95.38 169 THR A N 1
ATOM 1336 C CA . THR A 1 169 ? 13.053 -2.722 -0.171 1.00 95.38 169 THR A CA 1
ATOM 1337 C C . THR A 1 169 ? 13.197 -1.493 0.719 1.00 95.38 169 THR A C 1
ATOM 1339 O O . THR A 1 169 ? 14.111 -0.687 0.526 1.00 95.38 169 THR A O 1
ATOM 1342 N N . ARG A 1 170 ? 12.297 -1.341 1.693 1.00 93.19 170 ARG A N 1
ATOM 1343 C CA . ARG A 1 170 ? 12.229 -0.179 2.582 1.00 93.19 170 ARG A CA 1
ATOM 1344 C C . ARG A 1 170 ? 12.732 -0.481 3.983 1.00 93.19 170 ARG A C 1
ATOM 1346 O O . ARG A 1 170 ? 12.275 -1.415 4.638 1.00 93.19 170 ARG A O 1
ATOM 1353 N N . GLU A 1 171 ? 13.587 0.414 4.462 1.00 90.19 171 GLU A N 1
ATOM 1354 C CA . GLU A 1 171 ? 13.767 0.686 5.883 1.00 90.19 171 GLU A CA 1
ATOM 1355 C C . GLU A 1 171 ? 12.866 1.860 6.302 1.00 90.19 171 GLU A C 1
ATOM 1357 O O . GLU A 1 171 ? 12.256 2.547 5.473 1.00 90.19 171 GLU A O 1
ATOM 1362 N N . ARG A 1 172 ? 12.820 2.144 7.608 1.00 88.12 172 ARG A N 1
ATOM 1363 C CA . ARG A 1 172 ? 11.981 3.219 8.169 1.00 88.12 172 ARG A CA 1
ATOM 1364 C C . ARG A 1 172 ? 12.223 4.576 7.512 1.00 88.12 172 ARG A C 1
ATOM 1366 O O . ARG A 1 172 ? 11.269 5.257 7.165 1.00 88.12 172 ARG A O 1
ATOM 1373 N N . ASN A 1 173 ? 13.486 4.940 7.291 1.00 86.88 173 ASN A N 1
ATOM 1374 C CA . ASN A 1 173 ? 13.874 6.258 6.767 1.00 86.88 173 ASN A CA 1
ATOM 1375 C C . ASN A 1 173 ? 14.723 6.184 5.489 1.00 86.88 173 ASN A C 1
ATOM 1377 O O . ASN A 1 173 ? 15.300 7.183 5.075 1.00 86.88 173 ASN A O 1
ATOM 1381 N N . SER A 1 174 ? 14.854 5.002 4.891 1.00 86.62 174 SER A N 1
ATOM 1382 C CA . SER A 1 174 ? 15.660 4.800 3.689 1.00 86.62 174 SER A CA 1
ATOM 1383 C C . SER A 1 174 ? 15.113 3.644 2.855 1.00 86.62 174 SER A C 1
ATOM 1385 O O . SER A 1 174 ? 14.150 2.967 3.230 1.00 86.62 174 SER A O 1
ATOM 1387 N N . HIS A 1 175 ? 15.714 3.432 1.694 1.00 85.06 175 HIS A N 1
ATOM 1388 C CA . HIS A 1 175 ? 15.460 2.289 0.834 1.00 85.06 175 HIS A CA 1
ATOM 1389 C C . HIS A 1 175 ? 16.796 1.716 0.361 1.00 85.06 175 HIS A C 1
ATOM 1391 O O . HIS A 1 175 ? 17.774 2.452 0.220 1.00 85.06 175 HIS A O 1
ATOM 1397 N N . LEU A 1 176 ? 16.843 0.404 0.132 1.00 85.69 176 LEU A N 1
ATOM 1398 C CA . LEU A 1 176 ? 17.936 -0.193 -0.637 1.00 85.69 176 LEU A CA 1
ATOM 1399 C C . LEU A 1 176 ? 17.702 0.064 -2.128 1.00 85.69 176 LEU A C 1
ATOM 1401 O O . LEU A 1 176 ? 16.622 0.509 -2.516 1.00 85.69 176 LEU A O 1
ATOM 1405 N N . GLN A 1 177 ? 18.698 -0.239 -2.964 1.00 85.69 177 GLN A N 1
ATOM 1406 C CA . GLN A 1 177 ? 18.569 -0.091 -4.413 1.00 85.69 177 GLN A CA 1
ATOM 1407 C C . GLN A 1 177 ? 17.289 -0.792 -4.916 1.00 85.69 177 GLN A C 1
ATOM 1409 O O . GLN A 1 177 ? 17.159 -2.005 -4.733 1.00 85.69 177 GLN A O 1
ATOM 1414 N N . PRO A 1 178 ? 16.343 -0.055 -5.530 1.00 91.56 178 PRO A N 1
ATOM 1415 C CA . PRO A 1 178 ? 15.114 -0.644 -6.043 1.00 91.56 178 PRO A CA 1
ATOM 1416 C C . PRO A 1 178 ? 15.411 -1.647 -7.158 1.00 91.56 178 PRO A C 1
ATOM 1418 O O . PRO A 1 178 ? 16.206 -1.371 -8.062 1.00 91.56 178 PRO A O 1
ATOM 1421 N N . LEU A 1 179 ? 14.767 -2.812 -7.098 1.00 93.94 179 LEU A N 1
ATOM 1422 C CA . LEU A 1 179 ? 14.933 -3.873 -8.085 1.00 93.94 179 LEU A CA 1
ATOM 1423 C C . LEU A 1 179 ? 13.841 -3.748 -9.145 1.00 93.94 179 LEU A C 1
ATOM 1425 O O . LEU A 1 179 ? 12.691 -4.117 -8.912 1.00 93.94 179 LEU A O 1
ATOM 1429 N N . PHE A 1 180 ? 14.205 -3.223 -10.311 1.00 94.06 180 PHE A N 1
ATOM 1430 C CA . PHE A 1 180 ? 13.280 -3.074 -11.429 1.00 94.06 180 PHE A CA 1
ATOM 1431 C C . PHE A 1 180 ? 13.083 -4.394 -12.176 1.00 94.06 180 PHE A C 1
ATOM 1433 O O . PHE A 1 180 ? 14.027 -5.164 -12.382 1.00 94.06 180 PHE A O 1
ATOM 1440 N N . LEU A 1 181 ? 11.849 -4.627 -12.616 1.00 90.69 181 LEU A N 1
ATOM 1441 C CA . LEU A 1 181 ? 11.485 -5.713 -13.508 1.00 90.69 181 LEU A CA 1
ATOM 1442 C C . LEU A 1 181 ? 12.320 -5.594 -14.785 1.00 90.69 181 LEU A C 1
ATOM 1444 O O . LEU A 1 181 ? 12.274 -4.583 -15.492 1.00 90.69 181 LEU A O 1
ATOM 1448 N N . LYS A 1 182 ? 13.119 -6.627 -15.063 1.00 84.75 182 LYS A N 1
ATOM 1449 C CA . LYS A 1 182 ? 13.968 -6.656 -16.253 1.00 84.75 182 LYS A CA 1
ATOM 1450 C C . LYS A 1 182 ? 13.089 -6.612 -17.497 1.00 84.75 182 LYS A C 1
ATOM 1452 O O . LYS A 1 182 ? 12.087 -7.315 -17.584 1.00 84.75 182 LYS A O 1
ATOM 1457 N N . ARG A 1 183 ? 13.495 -5.806 -18.476 1.00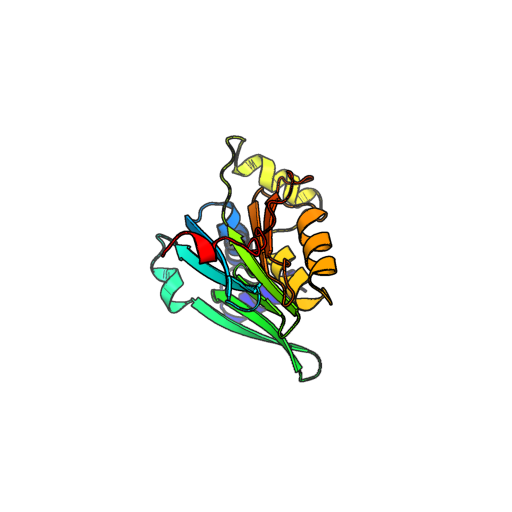 72.94 183 ARG A N 1
ATOM 1458 C CA . ARG A 1 183 ? 12.908 -5.860 -19.815 1.00 72.94 183 ARG A CA 1
ATOM 1459 C C . ARG A 1 183 ? 13.335 -7.165 -20.479 1.00 72.94 183 ARG A C 1
ATOM 1461 O O . ARG A 1 183 ? 14.495 -7.562 -20.339 1.00 72.94 183 ARG A O 1
ATOM 1468 N N . ARG A 1 184 ? 12.423 -7.797 -21.218 1.00 65.19 184 ARG A N 1
ATOM 1469 C CA . ARG A 1 184 ? 12.771 -8.890 -22.131 1.00 65.19 184 ARG A CA 1
ATOM 1470 C C . ARG A 1 184 ? 13.895 -8.408 -23.051 1.00 65.19 184 ARG A C 1
ATOM 1472 O O . ARG A 1 184 ? 13.775 -7.338 -23.646 1.00 65.19 184 ARG A O 1
ATOM 1479 N N . GLN A 1 185 ? 14.995 -9.153 -23.124 1.00 58.47 185 GLN A N 1
ATOM 1480 C CA . GLN A 1 185 ? 16.020 -8.882 -24.127 1.00 58.47 185 GLN A CA 1
ATOM 1481 C C . GLN A 1 185 ? 15.456 -9.307 -25.487 1.00 58.47 185 GLN A C 1
ATOM 1483 O O . GLN A 1 185 ? 15.030 -10.451 -25.650 1.00 58.47 185 GLN A O 1
ATOM 1488 N N . GLU A 1 186 ? 15.414 -8.383 -26.447 1.00 48.59 186 GLU A N 1
ATOM 1489 C CA . GLU A 1 186 ? 15.147 -8.703 -27.851 1.00 48.59 186 GLU A CA 1
ATOM 1490 C C . GLU A 1 186 ? 16.276 -9.640 -28.327 1.00 48.59 186 GLU A C 1
ATOM 1492 O O . GLU A 1 186 ? 17.405 -9.195 -28.516 1.00 48.59 186 GLU A O 1
ATOM 1497 N N . GLY A 1 187 ? 16.018 -10.954 -28.411 1.00 48.97 187 GLY A N 1
ATOM 1498 C CA . GLY A 1 187 ? 17.000 -11.934 -28.910 1.00 48.97 187 GLY A CA 1
ATOM 1499 C C . GLY A 1 187 ? 17.037 -13.323 -28.253 1.00 48.97 187 GLY A C 1
ATOM 1500 O O . GLY A 1 187 ? 17.819 -14.163 -28.687 1.00 48.97 187 GLY A O 1
ATOM 1501 N N . GLU A 1 188 ? 16.230 -13.624 -27.230 1.00 51.25 188 GLU A N 1
ATOM 1502 C CA . GLU A 1 188 ? 16.202 -14.986 -26.644 1.00 51.25 188 GLU A CA 1
ATOM 1503 C C . GLU A 1 188 ? 15.297 -15.993 -27.383 1.00 51.25 188 GLU A C 1
ATOM 1505 O O . GLU A 1 188 ? 15.294 -17.173 -27.033 1.00 51.25 188 GLU A O 1
ATOM 1510 N N . GLU A 1 189 ? 14.581 -15.579 -28.435 1.00 49.28 189 GLU A N 1
ATOM 1511 C CA . GLU A 1 189 ? 13.755 -16.489 -29.252 1.00 49.28 189 GLU A CA 1
ATOM 1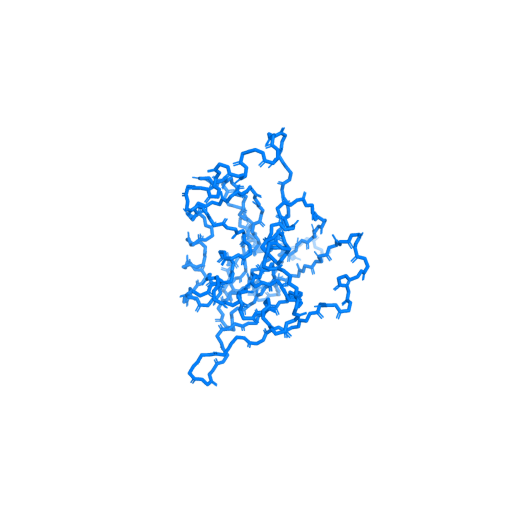512 C C . GLU A 1 189 ? 14.561 -17.362 -30.234 1.00 49.28 189 GLU A C 1
ATOM 1514 O O . GLU A 1 189 ? 14.107 -18.450 -30.573 1.00 49.28 189 GLU A O 1
ATOM 1519 N N . ASP A 1 190 ? 15.805 -17.005 -30.575 1.00 45.78 190 ASP A N 1
ATOM 1520 C CA . ASP A 1 190 ? 16.623 -17.770 -31.539 1.00 45.78 190 ASP A CA 1
ATOM 1521 C C . ASP A 1 190 ? 17.386 -18.970 -30.939 1.00 45.78 190 ASP A C 1
ATOM 1523 O O . ASP A 1 190 ? 18.186 -19.614 -31.617 1.00 45.78 190 ASP A O 1
ATOM 1527 N N . ARG A 1 191 ? 17.171 -19.310 -29.660 1.00 48.84 191 ARG A N 1
ATOM 1528 C CA . ARG A 1 191 ? 17.856 -20.442 -28.991 1.00 48.84 191 ARG A CA 1
ATOM 1529 C C . ARG A 1 191 ? 16.965 -21.642 -28.667 1.00 48.84 191 ARG A C 1
ATOM 1531 O O . ARG A 1 191 ? 17.344 -22.491 -27.860 1.00 48.84 191 ARG A O 1
ATOM 1538 N N . LYS A 1 192 ? 15.809 -21.744 -29.322 1.00 46.53 192 LYS A N 1
ATOM 1539 C CA . LYS A 1 192 ? 15.000 -22.970 -29.371 1.00 46.53 192 LYS A CA 1
ATOM 1540 C C . LYS A 1 192 ? 14.579 -23.269 -30.814 1.00 46.53 192 LYS A C 1
ATOM 1542 O O . LYS A 1 192 ? 13.397 -23.215 -31.136 1.00 46.53 192 LYS A O 1
ATOM 1547 N N . GLY A 1 193 ? 15.572 -23.544 -31.659 1.00 41.44 193 GLY A N 1
ATOM 1548 C CA . GLY A 1 193 ? 15.425 -24.223 -32.949 1.00 41.44 193 GLY A CA 1
ATOM 1549 C C . GLY A 1 193 ? 16.028 -25.615 -32.865 1.00 41.44 193 GLY A C 1
ATOM 1550 O O . GLY A 1 193 ? 17.126 -25.716 -32.270 1.00 41.44 193 GLY A O 1
#

Foldseek 3Di:
DVLVVLVVLCVVVVPDSVVLVVVLCVLLPDWAKDWDWDADPQQAIDIDMDTGDPPVVQVVQWDKDFDDDPRDGLKIAIDGVSHPFGQWIDGPQAKTKHKGDDDDPPDSPPQLVVQVVVPADSPRNLRRCLSNPPPHLVSSVCSNFAGAHSAWIWMWMGTGDRFSTWIWGDDRGGTDDIDTHDGPDPPPVVPPD

Sequence (193 aa):
QYQDELQAISELSDIKLSKLSLLQLIYEAEATCTCCLFHDEAGIPIHGRTLDWDLEFLHPLTVNFNFISKGEIVCYGVSWVGYVGLLTGLKPNQFSISVNFRETEHGWFWNNLVSAYKKAWPIGFLVRDTLTHSSSYQSAFSSLTNSPLIAPTYFCLAGTERGEGVLITRERNSHLQPLFLKRRQEGEEDRKG

pLDDT: mean 87.27, std 14.19, range [41.44, 98.62]

Secondary structure (DSSP, 8-state):
-HHHHHHHHHHHH---HHHHHHHTTSTTT--EEEEEEEE-TT--EEEEEEEE-S-GGGTTTEEEEEEEETTEEEEEEEEETT--S-SEEEETTTEEEEEEE---SS-HHHHHHHHHTTTPBPHHHHHHHHHHH--SHHHHHHHHHHS-BSS-EEEEEE-SSTT-EEEEEE-SS-BPPPEEPPPPPTTGGGG--